Protein 5N9B (pdb70)

Sequence (244 aa):
LRLLDHRALVCSQPGLNCTVKNSTCLSPKDLQIQLHFAHTQQGDLFPVAHIEWTLQTDASILYLEGAELSVLQLNTNERLCVRFEFLRRWRFTFSHFVVDPDQEYEVTVHHLPHQSKNFLVPDCEHARMKVTTPCMSSGSLWDPNITVETLEAHQLRVSFTLWNESTHYQILLTSFPHMENHSCFEHMHHIPAPRPEEFHQRSNVTLTLRNLKGCCRHQVQIQPFFSSCLNDCLRHSATVSCPE

GO terms:
  GO:0038173 interleukin-17A-mediated signaling pathway (P, IDA)
  GO:0030368 interleukin-17 receptor activity (F, IDA)
  GO:0005886 plasma membrane (C, IC)
  GO:0009615 response to virus (P, IDA)
  GO:1900017 positive regulation of cytokine production involved in inflammatory response (P, IDA)
  GO:0050729 positive regulation of inflammatory response (P, IDA)
  GO:0097400 interleukin-17-mediated signaling pathway (P, IDA)
  GO:0005886 plasma membrane (C, EXP)
  GO:2000340 positive regulation of chemokine (C-X-C motif) ligand 1 production (P, IMP)
  GO:0032755 positive regulation of interleukin-6 production (P, IMP)
  GO:0097400 interleukin-17-mediated signaling pathway (P, IMP)
  GO:0005515 protein binding (F, IPI)
  GO:0005886 plasma membrane (C, TAS)
  GO:0032747 positive regulation of interleukin-23 production (P, IDA)
  GO:0072537 fibroblast activation (P, IDA)
  GO:0005576 extracellular region (C, EXP)

Structure (mmCIF, N/CA/C/O backbone):
data_5N9B
#
_entry.id   5N9B
#
_cell.length_a   40.593
_cell.length_b   71.685
_cell.length_c   105.385
_cell.angle_alpha   90.000
_cell.angle_beta   90.000
_cell.angle_gamma   90.000
#
_symmetry.space_group_name_H-M   'P 21 21 21'
#
loop_
_entity.id
_entity.type
_entity.pdbx_description
1 polymer 'Interleukin-17 receptor A'
2 non-polymer 2-acetamido-2-deoxy-beta-D-glucopyranose
3 water water
#
loop_
_atom_site.group_PDB
_atom_site.id
_atom_site.type_symbol
_atom_site.label_atom_id
_atom_site.label_alt_id
_atom_site.label_comp_id
_atom_site.label_asym_id
_atom_site.label_entity_id
_atom_site.label_seq_id
_atom_site.pdbx_PDB_ins_code
_atom_site.Cartn_x
_atom_site.Cartn_y
_atom_site.Cartn_z
_atom_site.occupancy
_atom_site.B_iso_or_equiv
_atom_site.auth_seq_id
_atom_site.auth_comp_id
_atom_site.auth_asym_id
_atom_site.auth_atom_id
_atom_site.pdbx_PDB_model_num
ATOM 1 N N . LEU A 1 1 ? -9.109 -10.752 12.800 1.00 34.67 33 LEU A N 1
ATOM 2 C CA . LEU A 1 1 ? -8.337 -9.973 11.835 1.00 31.98 33 LEU A CA 1
ATOM 3 C C . LEU A 1 1 ? -8.410 -8.492 12.158 1.00 31.78 33 LEU A C 1
ATOM 4 O O . LEU A 1 1 ? -9.490 -7.930 12.223 1.00 30.44 33 LEU A O 1
ATOM 9 N N . ARG A 1 2 ? -7.259 -7.855 12.372 1.00 28.81 34 ARG A N 1
ATOM 10 C CA . ARG A 1 2 ? -7.217 -6.423 12.656 1.00 27.84 34 ARG A CA 1
ATOM 11 C C . ARG A 1 2 ? -5.857 -5.859 12.287 1.00 28.32 34 ARG A C 1
ATOM 12 O O . ARG A 1 2 ? -4.907 -6.617 12.099 1.00 25.01 34 ARG A O 1
ATOM 20 N N . LEU A 1 3 ? -5.745 -4.534 12.240 1.00 25.57 35 LEU A N 1
ATOM 21 C CA . LEU A 1 3 ? -4.456 -3.887 12.014 1.00 25.46 35 LEU A CA 1
ATOM 22 C C . LEU A 1 3 ? -3.763 -3.620 13.339 1.00 29.17 35 LEU A C 1
ATOM 23 O O . LEU A 1 3 ? -4.398 -3.229 14.319 1.00 28.52 35 LEU A O 1
ATOM 28 N N . LEU A 1 4 ? -2.463 -3.849 13.370 1.00 26.45 36 LEU A N 1
ATOM 29 C CA . LEU A 1 4 ? -1.585 -3.621 14.509 1.00 26.43 36 LEU A CA 1
ATOM 30 C C . LEU A 1 4 ? -1.568 -2.108 14.894 1.00 31.88 36 LEU A C 1
ATOM 31 O O . LEU A 1 4 ? -1.619 -1.766 16.070 1.00 31.34 36 LEU A O 1
ATOM 36 N N . ASP A 1 5 ? -1.557 -1.213 13.887 1.00 28.74 37 ASP A N 1
ATOM 37 C CA . ASP A 1 5 ? -1.615 0.244 14.035 1.00 29.88 37 ASP A CA 1
ATOM 38 C C . ASP A 1 5 ? -2.314 0.760 12.796 1.00 34.07 37 ASP A C 1
ATOM 39 O O . ASP A 1 5 ? -2.086 0.206 11.732 1.00 33.47 37 ASP A O 1
ATOM 44 N N . HIS A 1 6 ? -3.169 1.783 12.916 1.00 34.04 38 HIS A N 1
ATOM 45 C CA . HIS A 1 6 ? -3.924 2.271 11.749 1.00 36.56 38 HIS A CA 1
ATOM 46 C C . HIS A 1 6 ? -3.347 3.538 11.087 1.00 37.59 38 HIS A C 1
ATOM 47 O O . HIS A 1 6 ? -3.891 3.991 10.065 1.00 37.82 38 HIS A O 1
ATOM 54 N N . ARG A 1 7 ? -2.240 4.095 11.605 1.00 31.31 39 ARG A N 1
ATOM 55 C CA . ARG A 1 7 ? -1.654 5.256 10.911 1.00 30.40 39 ARG A CA 1
ATOM 56 C C . ARG A 1 7 ? -0.999 4.764 9.614 1.00 32.37 39 ARG A C 1
ATOM 57 O O . ARG A 1 7 ? -0.566 3.606 9.549 1.00 30.80 39 ARG A O 1
ATOM 65 N N . ALA A 1 8 ? -0.953 5.637 8.591 1.00 28.60 40 ALA A N 1
ATOM 66 C CA . ALA A 1 8 ? -0.343 5.384 7.294 1.00 29.04 40 ALA A CA 1
ATOM 67 C C . ALA A 1 8 ? 1.135 4.996 7.500 1.00 35.29 40 ALA A C 1
ATOM 68 O O . ALA A 1 8 ? 1.820 5.606 8.334 1.00 34.30 40 ALA A O 1
ATOM 70 N N . LEU A 1 9 ? 1.587 3.927 6.822 1.00 30.57 41 LEU A N 1
ATOM 71 C CA . LEU A 1 9 ? 2.963 3.421 6.906 1.00 30.64 41 LEU A CA 1
ATOM 72 C C . LEU A 1 9 ? 3.761 3.956 5.714 1.00 31.46 41 LEU A C 1
ATOM 73 O O . LEU A 1 9 ? 3.207 4.021 4.614 1.00 29.90 41 LEU A O 1
ATOM 78 N N . VAL A 1 10 ? 5.058 4.281 5.921 1.00 27.35 42 VAL A N 1
ATOM 79 C CA . VAL A 1 10 ? 6.010 4.699 4.873 1.00 29.86 42 VAL A CA 1
ATOM 80 C C . VAL A 1 10 ? 6.491 3.395 4.198 1.00 34.66 42 V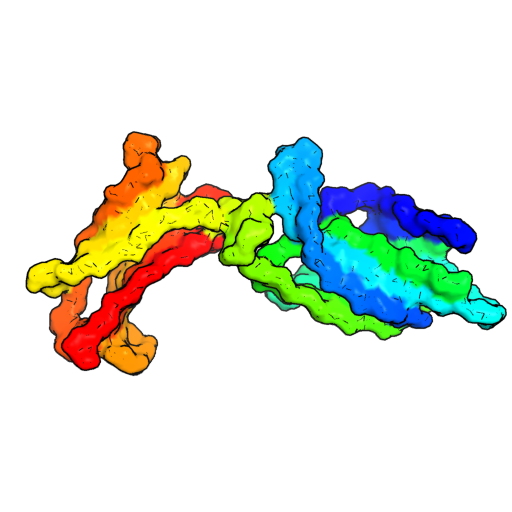AL A C 1
ATOM 81 O O . VAL A 1 10 ? 7.043 2.534 4.885 1.00 34.34 42 VAL A O 1
ATOM 85 N N . CYS A 1 11 ? 6.278 3.244 2.881 1.00 32.69 43 CYS A N 1
ATOM 86 C CA . CYS A 1 11 ? 6.733 2.041 2.152 1.00 34.32 43 CYS A CA 1
ATOM 87 C C . CYS A 1 11 ? 7.701 2.419 1.014 1.00 39.08 43 CYS A C 1
ATOM 88 O O . CYS A 1 11 ? 7.960 1.610 0.116 1.00 38.87 43 CYS A O 1
ATOM 91 N N . SER A 1 12 ? 8.228 3.650 1.066 1.00 36.21 44 SER A N 1
ATOM 92 C CA . SER A 1 12 ? 9.164 4.207 0.074 1.00 36.96 44 SER A CA 1
ATOM 93 C C . SER A 1 12 ? 10.414 3.339 -0.110 1.00 43.98 44 SER A C 1
ATOM 94 O O . SER A 1 12 ? 10.815 2.622 0.807 1.00 42.13 44 SER A O 1
ATOM 97 N N . GLN A 1 13 ? 10.941 3.310 -1.332 1.00 42.15 45 GLN A N 1
ATOM 98 C CA . GLN A 1 13 ? 12.126 2.535 -1.720 1.00 42.70 45 GLN A CA 1
ATOM 99 C C . GLN A 1 13 ? 12.874 3.363 -2.768 1.00 47.30 45 GLN A C 1
ATOM 100 O O . GLN A 1 13 ? 12.239 4.232 -3.362 1.00 46.11 45 GLN A O 1
ATOM 106 N N . PRO A 1 14 ? 14.181 3.123 -3.062 1.00 47.16 46 PRO A N 1
ATOM 107 C CA . PRO A 1 14 ? 14.846 3.925 -4.120 1.00 48.25 46 PRO A CA 1
ATOM 108 C C . PRO A 1 14 ? 14.096 3.896 -5.460 1.00 51.91 46 PRO A C 1
ATOM 109 O O . PRO A 1 14 ? 13.813 2.827 -6.018 1.00 51.13 46 PRO A O 1
ATOM 113 N N . GLY A 1 15 ? 13.710 5.080 -5.907 1.00 49.63 47 GLY A N 1
ATOM 114 C CA . GLY A 1 15 ? 12.981 5.273 -7.154 1.00 50.66 47 GLY A CA 1
ATOM 115 C C . GLY A 1 15 ? 11.487 5.056 -7.044 1.00 54.46 47 GLY A C 1
ATOM 116 O O . GLY A 1 15 ? 10.808 4.937 -8.069 1.00 54.13 47 GLY A O 1
ATOM 117 N N . LEU A 1 16 ? 10.962 4.988 -5.797 1.00 50.12 48 LEU A N 1
ATOM 118 C CA . LEU A 1 16 ? 9.535 4.780 -5.560 1.00 48.93 48 LEU A CA 1
ATOM 119 C C . LEU A 1 16 ? 9.085 5.279 -4.203 1.00 48.81 48 LEU A C 1
ATOM 120 O O . LEU A 1 16 ? 9.350 4.633 -3.195 1.00 48.72 48 LEU A O 1
ATOM 125 N N . ASN A 1 17 ? 8.392 6.421 -4.174 1.00 43.10 49 ASN A N 1
ATOM 126 C CA . ASN A 1 17 ? 7.848 6.967 -2.933 1.00 41.80 49 ASN A CA 1
ATOM 127 C C . ASN A 1 17 ? 6.518 6.277 -2.727 1.00 44.24 49 ASN A C 1
ATOM 128 O O . ASN A 1 17 ? 5.727 6.148 -3.671 1.00 44.63 49 ASN A O 1
ATOM 133 N N . CYS A 1 18 ? 6.303 5.758 -1.515 1.00 38.12 50 CYS A N 1
ATOM 134 C CA . CYS A 1 18 ? 5.144 4.936 -1.220 1.00 36.58 50 CYS A CA 1
ATOM 135 C C . CYS A 1 18 ? 4.551 5.186 0.175 1.00 36.01 50 CYS A C 1
ATOM 136 O O . CYS A 1 18 ? 5.297 5.324 1.142 1.00 34.20 50 CYS A O 1
ATOM 139 N N . THR A 1 19 ? 3.204 5.187 0.272 1.00 31.22 51 THR A N 1
ATOM 140 C CA . THR A 1 19 ? 2.440 5.251 1.530 1.00 30.99 51 THR A CA 1
ATOM 141 C C . THR A 1 19 ? 1.373 4.145 1.496 1.00 35.21 51 THR A C 1
ATOM 142 O O . THR A 1 19 ? 0.815 3.874 0.421 1.00 37.15 51 THR A O 1
ATOM 146 N N . VAL A 1 20 ? 1.095 3.493 2.639 1.00 27.37 52 VAL A N 1
ATOM 147 C CA . VAL A 1 20 ? 0.083 2.432 2.684 1.00 25.97 52 VAL A CA 1
ATOM 148 C C . VAL A 1 20 ? -0.801 2.656 3.904 1.00 30.48 52 VAL A C 1
ATOM 149 O O . VAL A 1 20 ? -0.292 2.952 4.989 1.00 29.80 52 VAL A O 1
ATOM 153 N N . LYS A 1 21 ? -2.128 2.565 3.721 1.00 28.49 53 LYS A N 1
ATOM 154 C CA . LYS A 1 21 ? -3.094 2.770 4.801 1.00 28.24 53 LYS A CA 1
ATOM 155 C C . LYS A 1 21 ? -4.345 1.950 4.542 1.00 30.89 53 LYS A C 1
ATOM 156 O O . LYS A 1 21 ? -4.655 1.676 3.376 1.00 28.59 53 LYS A O 1
ATOM 162 N N . ASN A 1 22 ? -5.104 1.609 5.628 1.00 27.74 54 ASN A N 1
ATOM 163 C CA . ASN A 1 22 ? -6.379 0.900 5.526 1.00 28.75 54 ASN A CA 1
ATOM 164 C C . ASN A 1 22 ? -7.315 1.656 4.605 1.00 32.71 54 ASN A C 1
ATOM 165 O O . ASN A 1 22 ? -7.295 2.889 4.558 1.00 31.86 54 ASN A O 1
ATOM 170 N N . SER A 1 23 ? -8.078 0.914 3.816 1.00 30.19 55 SER A N 1
ATOM 171 C CA . SER A 1 23 ? -8.951 1.518 2.825 1.00 31.56 55 SER A CA 1
ATOM 172 C C . SER A 1 23 ? -10.244 0.759 2.717 1.00 35.65 55 SER A C 1
ATOM 173 O O . SER A 1 23 ? -10.350 -0.356 3.225 1.00 35.43 55 SER A O 1
ATOM 176 N N . THR A 1 24 ? -11.231 1.364 2.057 1.00 35.26 56 THR A N 1
ATOM 177 C CA . THR A 1 24 ? -12.489 0.688 1.769 1.00 36.86 56 THR A CA 1
ATOM 178 C C . THR A 1 24 ? -12.154 -0.312 0.656 1.00 42.20 56 THR A C 1
ATOM 179 O O . THR A 1 24 ? -11.503 0.061 -0.324 1.00 42.13 56 THR A O 1
ATOM 183 N N . CYS A 1 25 ? -12.520 -1.586 0.848 1.00 40.32 57 CYS A N 1
ATOM 184 C CA . CYS A 1 25 ? -12.291 -2.633 -0.152 1.00 41.13 57 CYS A CA 1
ATOM 185 C C . CYS A 1 25 ? -13.085 -2.314 -1.420 1.00 47.65 57 CYS A C 1
ATOM 186 O O . CYS A 1 25 ? -14.300 -2.101 -1.355 1.00 47.80 57 CYS A O 1
ATOM 189 N N . LEU A 1 26 ? -12.375 -2.233 -2.559 1.00 45.41 58 LEU A N 1
ATOM 190 C CA . LEU A 1 26 ? -12.933 -1.946 -3.885 1.00 71.76 58 LEU A CA 1
ATOM 191 C C . LEU A 1 26 ? -13.802 -3.091 -4.405 1.00 96.79 58 LEU A C 1
ATOM 192 O O . LEU A 1 26 ? -13.488 -4.256 -4.179 1.00 65.59 58 LEU A O 1
ATOM 197 N N . SER A 1 40 ? 1.309 -6.951 -13.299 1.00 56.38 72 SER A N 1
ATOM 198 C CA . SER A 1 40 ? 0.515 -7.675 -12.301 1.00 54.71 72 SER A CA 1
ATOM 199 C C . SER A 1 40 ? 1.388 -8.260 -11.152 1.00 53.84 72 SER A C 1
ATOM 200 O O . SER A 1 40 ? 2.558 -8.573 -11.398 1.00 53.36 72 SER A O 1
ATOM 203 N N . PRO A 1 41 ? 0.865 -8.363 -9.894 1.00 46.73 73 PRO A N 1
ATOM 204 C CA . PRO A 1 41 ? 1.696 -8.866 -8.778 1.00 44.58 73 PRO A CA 1
ATOM 205 C C . PRO A 1 41 ? 2.309 -10.235 -9.026 1.00 45.94 73 PRO A C 1
ATOM 206 O O . PRO A 1 41 ? 1.689 -11.089 -9.679 1.00 46.46 73 PRO A O 1
ATOM 210 N N . LYS A 1 42 ? 3.513 -10.447 -8.468 1.00 38.68 74 LYS A N 1
ATOM 211 C CA . LYS A 1 42 ? 4.252 -11.694 -8.618 1.00 37.23 74 LYS A CA 1
ATOM 212 C C . LYS A 1 42 ? 4.853 -12.163 -7.282 1.00 37.72 74 LYS A C 1
ATOM 213 O O . LYS A 1 42 ? 5.115 -11.352 -6.401 1.00 37.16 74 LYS A O 1
ATOM 219 N N . ASP A 1 43 ? 5.074 -13.486 -7.150 1.00 35.14 75 ASP A N 1
ATOM 220 C CA . ASP A 1 43 ? 5.762 -14.106 -6.018 1.00 34.42 75 ASP A CA 1
ATOM 221 C C . ASP A 1 43 ? 5.124 -13.775 -4.641 1.00 37.73 75 ASP A C 1
ATOM 222 O O . ASP A 1 43 ? 5.848 -13.495 -3.689 1.00 37.90 75 ASP A O 1
ATOM 227 N N . LEU A 1 44 ? 3.781 -13.799 -4.551 1.00 33.16 76 LEU A N 1
ATOM 228 C CA . LEU A 1 44 ? 3.064 -13.539 -3.306 1.00 31.90 76 LEU A CA 1
ATOM 229 C C . LEU A 1 44 ? 3.433 -14.651 -2.313 1.00 35.55 76 LEU A C 1
ATOM 230 O O . LEU A 1 44 ? 3.284 -15.824 -2.637 1.00 36.38 76 LEU A O 1
ATOM 235 N N . GLN A 1 45 ? 4.009 -14.274 -1.162 1.00 30.20 77 GLN A N 1
ATOM 236 C CA . GLN A 1 45 ? 4.457 -15.190 -0.110 1.00 31.47 77 GLN A CA 1
ATOM 237 C C . GLN A 1 45 ? 3.958 -14.685 1.254 1.00 34.53 77 GLN A C 1
ATOM 238 O O . GLN A 1 45 ? 4.074 -13.491 1.532 1.00 31.41 77 GLN A O 1
ATOM 244 N N . ILE A 1 46 ? 3.397 -15.582 2.095 1.00 32.02 78 ILE A N 1
ATOM 245 C CA . ILE A 1 46 ? 2.950 -15.200 3.439 1.00 31.13 78 ILE A CA 1
ATOM 246 C C . ILE A 1 46 ? 3.679 -16.070 4.488 1.00 35.86 78 ILE A C 1
ATOM 247 O O . ILE A 1 46 ? 3.602 -17.290 4.410 1.00 36.12 78 ILE A O 1
ATOM 252 N N . GLN A 1 47 ? 4.396 -15.428 5.453 1.00 30.54 79 GLN A N 1
ATOM 253 C CA . GLN A 1 47 ? 5.071 -16.088 6.565 1.00 29.49 79 GLN A CA 1
ATOM 254 C C . GLN A 1 47 ? 4.335 -15.699 7.846 1.00 32.45 79 GLN A C 1
ATOM 255 O O . GLN A 1 47 ? 3.671 -14.654 7.902 1.00 31.00 79 GLN A O 1
ATOM 261 N N . LEU A 1 48 ? 4.444 -16.547 8.869 1.00 27.77 80 LEU A N 1
ATOM 262 C CA . LEU A 1 48 ? 3.889 -16.264 10.186 1.00 26.53 80 LEU A CA 1
ATOM 263 C C . LEU A 1 48 ? 5.000 -15.630 11.043 1.00 28.90 80 LEU A C 1
ATOM 264 O O . LEU A 1 48 ? 6.047 -16.236 11.245 1.00 28.68 80 LEU A O 1
ATOM 269 N N . HIS A 1 49 ? 4.763 -14.409 11.531 1.00 24.24 81 HIS A N 1
ATOM 270 C CA . HIS A 1 49 ? 5.698 -13.677 12.397 1.00 22.42 81 HIS A CA 1
ATOM 271 C C . HIS A 1 49 ? 4.961 -13.277 13.676 1.00 23.99 81 HIS A C 1
ATOM 272 O O . HIS A 1 49 ? 3.744 -13.512 13.803 1.00 22.11 81 HIS A O 1
ATOM 279 N N . PHE A 1 50 ? 5.691 -12.691 14.632 1.00 21.14 82 PHE A N 1
ATOM 280 C CA . PHE A 1 50 ? 5.113 -12.325 15.919 1.00 21.22 82 PHE A CA 1
ATOM 281 C C . PHE A 1 50 ? 5.539 -10.919 16.280 1.00 27.40 82 PHE A C 1
ATOM 282 O O . PHE A 1 50 ? 6.705 -10.579 16.120 1.00 29.04 82 PHE A O 1
ATOM 290 N N . ALA A 1 51 ? 4.578 -10.105 16.734 1.00 21.27 83 ALA A N 1
ATOM 291 C CA . ALA A 1 51 ? 4.836 -8.721 17.042 1.00 20.24 83 ALA A CA 1
ATOM 292 C C . ALA A 1 51 ? 4.605 -8.484 18.508 1.00 21.43 83 ALA A C 1
ATOM 293 O O . ALA A 1 51 ? 3.511 -8.782 19.024 1.00 20.53 83 ALA A O 1
ATOM 295 N N . HIS A 1 52 ? 5.599 -7.833 19.139 1.00 19.31 84 HIS A N 1
ATOM 296 C CA . HIS A 1 52 ? 5.536 -7.383 20.549 1.00 22.24 84 HIS A CA 1
ATOM 297 C C . HIS A 1 52 ? 5.130 -5.922 20.548 1.00 26.21 84 HIS A C 1
ATOM 298 O O . HIS A 1 52 ? 5.663 -5.105 19.751 1.00 24.64 84 HIS A O 1
ATOM 305 N N . THR A 1 53 ? 4.165 -5.580 21.418 1.00 21.12 85 THR A N 1
ATOM 306 C CA . THR A 1 53 ? 3.624 -4.231 21.422 1.00 21.35 85 THR A CA 1
ATOM 307 C C . THR A 1 53 ? 4.126 -3.417 22.614 1.00 24.15 85 THR A C 1
ATOM 308 O O . THR A 1 53 ? 4.552 -3.966 23.638 1.00 22.45 85 THR A O 1
ATOM 312 N N . GLN A 1 54 ? 3.940 -2.122 22.505 1.00 21.48 86 GLN A N 1
ATOM 313 C CA . GLN A 1 54 ? 4.265 -1.113 23.520 1.00 23.90 86 GLN A CA 1
ATOM 314 C C . GLN A 1 54 ? 3.485 -1.363 24.801 1.00 31.91 86 GLN A C 1
ATOM 315 O O . GLN A 1 54 ? 4.013 -1.128 25.885 1.00 33.83 86 GLN A O 1
ATOM 321 N N . GLN A 1 55 ? 2.275 -1.932 24.673 1.00 29.56 87 GLN A N 1
ATOM 322 C CA . GLN A 1 55 ? 1.375 -2.298 25.780 1.00 30.02 87 GLN A CA 1
ATOM 323 C C . GLN A 1 55 ? 1.771 -3.618 26.450 1.00 32.21 87 GLN A C 1
ATOM 324 O O . GLN A 1 55 ? 1.181 -3.980 27.464 1.00 34.18 87 GLN A O 1
ATOM 330 N N . GLY A 1 56 ? 2.761 -4.334 25.897 1.00 25.96 88 GLY A N 1
ATOM 331 C CA . GLY A 1 56 ? 3.272 -5.578 26.482 1.00 25.58 88 GLY A CA 1
ATOM 332 C C . GLY A 1 56 ? 2.617 -6.864 25.998 1.00 27.51 88 GLY A C 1
ATOM 333 O O . GLY A 1 56 ? 2.804 -7.932 26.590 1.00 27.29 88 GLY A O 1
ATOM 334 N N . ASP A 1 57 ? 1.870 -6.781 24.904 1.00 20.50 89 ASP A N 1
ATOM 335 C CA . ASP A 1 57 ? 1.193 -7.932 24.322 1.00 20.27 89 ASP A CA 1
ATOM 336 C C . ASP A 1 57 ? 2.004 -8.558 23.200 1.00 22.50 89 ASP A C 1
ATOM 337 O O . ASP A 1 57 ? 3.042 -8.003 22.783 1.00 21.10 89 ASP A O 1
ATOM 342 N N . LEU A 1 58 ? 1.577 -9.735 22.771 1.00 18.49 90 LEU A N 1
ATOM 343 C CA . LEU A 1 58 ? 2.276 -10.490 21.737 1.00 19.12 90 LEU A CA 1
ATOM 344 C C . LEU A 1 58 ? 1.261 -11.080 20.760 1.00 22.87 90 LEU A C 1
ATOM 345 O O . LEU A 1 58 ? 0.424 -11.898 21.149 1.00 19.47 90 LEU A O 1
ATOM 350 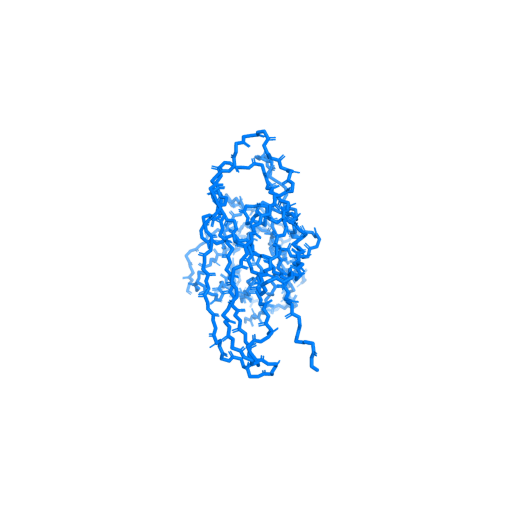N N . PHE A 1 59 ? 1.306 -10.603 19.510 1.00 18.97 91 PHE A N 1
ATOM 351 C CA . PHE A 1 59 ? 0.346 -11.041 18.508 1.00 19.76 91 PHE A CA 1
ATOM 352 C C . PHE A 1 59 ? 0.961 -11.778 17.346 1.00 22.19 91 PHE A C 1
ATOM 353 O O . PHE A 1 59 ? 2.028 -11.368 16.862 1.00 21.55 91 PHE A O 1
ATOM 361 N N . PRO A 1 60 ? 0.278 -12.836 16.849 1.00 20.02 92 PRO A N 1
ATOM 362 C CA . PRO A 1 60 ? 0.727 -13.434 15.584 1.00 19.69 92 PRO A CA 1
ATOM 363 C C . PRO A 1 60 ? 0.329 -12.457 14.455 1.00 22.48 92 PRO A C 1
ATOM 364 O O . PRO A 1 60 ? -0.756 -11.863 14.487 1.00 19.01 92 PRO A O 1
ATOM 368 N N . VAL A 1 61 ? 1.227 -12.242 13.507 1.00 20.84 93 VAL A N 1
ATOM 369 C CA . VAL A 1 61 ? 0.952 -11.375 12.354 1.00 21.20 93 VAL A CA 1
ATOM 370 C C . VAL A 1 61 ? 1.268 -12.108 11.031 1.00 25.91 93 VAL A C 1
ATOM 371 O O . VAL A 1 61 ? 2.173 -12.951 10.972 1.00 25.40 93 VAL A O 1
ATOM 375 N N . ALA A 1 62 ? 0.542 -11.747 9.974 1.00 22.97 94 ALA A N 1
ATOM 376 C CA . ALA A 1 62 ? 0.810 -12.259 8.631 1.00 23.26 94 ALA A CA 1
ATOM 377 C C . ALA A 1 62 ? 1.939 -11.379 8.067 1.00 26.47 94 ALA A C 1
ATOM 378 O O . ALA A 1 62 ? 1.797 -10.161 8.039 1.00 26.01 94 ALA A O 1
ATOM 380 N N . HIS A 1 63 ? 3.052 -11.974 7.669 1.00 23.82 95 HIS A N 1
ATOM 381 C CA . HIS A 1 63 ? 4.147 -11.250 7.033 1.00 23.97 95 HIS A CA 1
ATOM 382 C C . HIS A 1 63 ? 3.951 -11.514 5.542 1.00 28.83 95 HIS A C 1
ATOM 383 O O . HIS A 1 63 ? 4.199 -12.621 5.062 1.00 27.58 95 HIS A O 1
ATOM 390 N N . ILE A 1 64 ? 3.389 -10.517 4.830 1.00 25.90 96 ILE A N 1
ATOM 391 C CA . ILE A 1 64 ? 3.002 -10.646 3.430 1.00 25.71 96 ILE A CA 1
ATOM 392 C C . ILE A 1 64 ? 4.004 -9.905 2.540 1.00 30.95 96 ILE A C 1
ATOM 393 O O . ILE A 1 64 ? 4.312 -8.755 2.791 1.00 28.64 96 ILE A O 1
ATOM 398 N N . GLU A 1 65 ? 4.505 -10.578 1.493 1.00 28.19 97 GLU A N 1
ATOM 399 C CA . GLU A 1 65 ? 5.450 -9.972 0.550 1.00 28.78 97 GLU A CA 1
ATOM 400 C C . GLU A 1 65 ? 5.070 -10.312 -0.875 1.00 30.88 97 GLU A C 1
ATOM 401 O O . GLU A 1 65 ? 4.556 -11.399 -1.116 1.00 28.20 97 GLU A O 1
ATOM 407 N N . TRP A 1 66 ? 5.402 -9.426 -1.834 1.00 30.69 98 TRP A N 1
ATOM 408 C CA . TRP A 1 66 ? 5.213 -9.722 -3.248 1.00 33.29 98 TRP A CA 1
ATOM 409 C C . TRP A 1 66 ? 6.077 -8.779 -4.048 1.00 34.29 98 TRP A C 1
ATOM 410 O O . TRP A 1 66 ? 6.595 -7.800 -3.514 1.00 31.66 98 TRP A O 1
ATOM 421 N N . THR A 1 67 ? 6.215 -9.066 -5.333 1.00 32.33 99 THR A N 1
ATOM 422 C CA . THR A 1 67 ? 7.067 -8.311 -6.238 1.00 32.86 99 THR A CA 1
ATOM 423 C C . THR A 1 67 ? 6.262 -7.578 -7.308 1.00 37.35 99 THR A C 1
ATOM 424 O O . THR A 1 67 ? 5.309 -8.122 -7.872 1.00 36.60 99 THR A O 1
ATOM 428 N N . LEU A 1 68 ? 6.715 -6.371 -7.601 1.00 37.03 100 LEU A N 1
ATOM 429 C CA . LEU A 1 68 ? 6.246 -5.505 -8.677 1.00 40.30 100 LEU A CA 1
ATOM 430 C C . LEU A 1 68 ? 7.388 -5.470 -9.673 1.00 46.66 100 LEU A C 1
ATOM 431 O O . LEU A 1 68 ? 8.475 -4.974 -9.368 1.00 46.10 100 LEU A O 1
ATOM 436 N N . GLN A 1 69 ? 7.144 -6.038 -10.840 1.00 47.37 101 GLN A N 1
ATOM 437 C CA . GLN A 1 69 ? 8.113 -6.092 -11.918 1.00 50.22 101 GLN A CA 1
ATOM 438 C C . GLN A 1 69 ? 7.663 -5.133 -13.011 1.00 57.55 101 GLN A C 1
ATOM 439 O O . GLN A 1 69 ? 6.546 -5.257 -13.522 1.00 56.95 101 GLN A O 1
ATOM 445 N N . THR A 1 70 ? 8.511 -4.141 -13.311 1.00 57.31 102 THR A N 1
ATOM 446 C CA . THR A 1 70 ? 8.279 -3.154 -14.368 1.00 58.95 102 THR A CA 1
ATOM 447 C C . THR A 1 70 ? 9.260 -3.403 -15.506 1.00 64.54 102 THR A C 1
ATOM 448 O O . THR A 1 70 ? 10.366 -3.905 -15.287 1.00 64.04 102 THR A O 1
ATOM 452 N N . ASP A 1 71 ? 8.854 -3.011 -16.712 1.00 61.86 103 ASP A N 1
ATOM 453 C CA . ASP A 1 71 ? 9.637 -3.131 -17.933 1.00 63.19 103 ASP A CA 1
ATOM 454 C C . ASP A 1 71 ? 9.661 -1.776 -18.647 1.00 65.79 103 ASP A C 1
ATOM 455 O O . ASP A 1 71 ? 9.234 -0.767 -18.073 1.00 64.13 103 ASP A O 1
ATOM 460 N N . ALA A 1 72 ? 10.170 -1.752 -19.885 1.00 63.11 104 ALA A N 1
ATOM 461 C CA . ALA A 1 72 ? 10.273 -0.554 -20.719 1.00 62.91 104 ALA A CA 1
ATOM 462 C C . ALA A 1 72 ? 8.902 0.096 -21.021 1.00 63.87 104 ALA A C 1
ATOM 463 O O . ALA A 1 72 ? 8.842 1.279 -21.373 1.00 63.74 104 ALA A O 1
ATOM 465 N N . SER A 1 73 ? 7.818 -0.688 -20.887 1.00 57.59 105 SER A N 1
ATOM 466 C CA . SER A 1 73 ? 6.442 -0.302 -21.186 1.00 56.37 105 SER A CA 1
ATOM 467 C C . SER A 1 73 ? 5.945 0.923 -20.403 1.00 53.88 105 SER A C 1
ATOM 468 O O . SER A 1 73 ? 5.993 0.912 -19.173 1.00 51.00 105 SER A O 1
ATOM 471 N N . ILE A 1 74 ? 5.466 1.982 -21.115 1.00 47.55 106 ILE A N 1
ATOM 472 C CA . ILE A 1 74 ? 4.891 3.161 -20.439 1.00 45.18 106 ILE A CA 1
ATOM 473 C C . ILE A 1 74 ? 3.533 2.687 -19.916 1.00 51.30 106 ILE A C 1
ATOM 474 O O . ILE A 1 74 ? 2.720 2.159 -20.680 1.00 52.89 106 ILE A O 1
ATOM 479 N N . LEU A 1 75 ? 3.319 2.821 -18.623 1.00 48.18 107 LEU A N 1
ATOM 480 C CA . LEU A 1 75 ? 2.119 2.292 -17.985 1.00 48.92 107 LEU A CA 1
ATOM 481 C C . LEU A 1 75 ? 1.615 3.224 -16.888 1.00 49.43 107 LEU A C 1
ATOM 482 O O . LEU A 1 75 ? 2.430 3.830 -16.198 1.00 46.65 107 LEU A O 1
ATOM 487 N N . TYR A 1 76 ? 0.279 3.271 -16.673 1.00 45.08 108 TYR A N 1
ATOM 488 C CA . TYR A 1 76 ? -0.282 4.051 -15.565 1.00 42.37 108 TYR A CA 1
ATOM 489 C C . TYR A 1 76 ? -0.406 3.145 -14.346 1.00 43.99 108 TYR A C 1
ATOM 490 O O . TYR A 1 76 ? -1.169 2.179 -14.363 1.00 41.22 108 TYR A O 1
ATOM 499 N N . LEU A 1 77 ? 0.388 3.423 -13.306 1.00 42.10 109 LEU A N 1
ATOM 500 C CA . LEU A 1 77 ? 0.384 2.630 -12.090 1.00 42.06 109 LEU A CA 1
ATOM 501 C C . LEU A 1 77 ? 0.308 3.565 -10.878 1.00 43.98 109 LEU A C 1
ATOM 502 O O . LEU A 1 77 ? 1.252 4.290 -10.578 1.00 43.94 109 LEU A O 1
ATOM 507 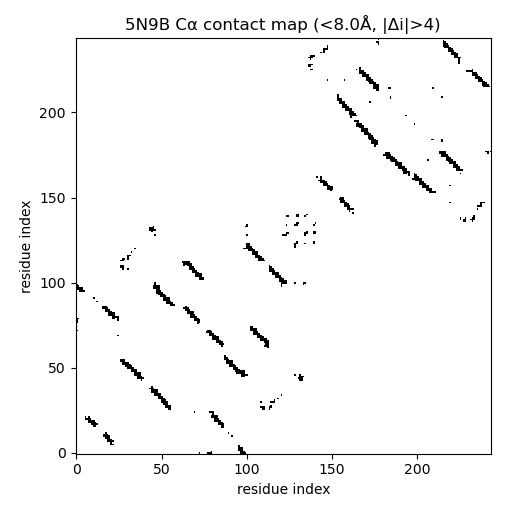N N . GLU A 1 78 ? -0.846 3.584 -10.230 1.00 39.31 110 GLU A N 1
ATOM 508 C CA . GLU A 1 78 ? -1.089 4.447 -9.076 1.00 38.81 110 GLU A CA 1
ATOM 509 C C . GLU A 1 78 ? -0.756 3.769 -7.739 1.00 38.80 110 GLU A C 1
ATOM 510 O O . GLU A 1 78 ? -0.437 4.453 -6.762 1.00 37.07 110 GLU A O 1
ATOM 516 N N . GLY A 1 79 ? -0.815 2.444 -7.709 1.00 34.73 111 GLY A N 1
ATOM 517 C CA . GLY A 1 79 ? -0.539 1.696 -6.486 1.00 32.65 111 GLY A CA 1
ATOM 518 C C . GLY A 1 79 ? -0.972 0.256 -6.478 1.00 33.47 111 GLY A C 1
ATOM 519 O O . GLY A 1 79 ? -0.960 -0.411 -7.514 1.00 31.93 111 GLY A O 1
ATOM 520 N N . ALA A 1 80 ? -1.342 -0.232 -5.283 1.00 31.09 112 ALA A N 1
ATOM 521 C CA . ALA A 1 80 ? -1.784 -1.607 -5.077 1.00 31.03 112 ALA A CA 1
ATOM 522 C C . ALA A 1 80 ? -2.795 -1.736 -3.958 1.00 33.64 112 ALA A C 1
ATOM 523 O O . ALA A 1 80 ? -2.836 -0.916 -3.040 1.00 32.38 112 ALA A O 1
ATOM 525 N N . GLU A 1 81 ? -3.617 -2.773 -4.038 1.00 28.87 113 GLU A N 1
ATOM 526 C CA . GLU A 1 81 ? -4.556 -3.084 -2.987 1.00 27.89 113 GLU A CA 1
ATOM 527 C C . GLU A 1 81 ? -4.183 -4.444 -2.431 1.00 31.34 113 GLU A C 1
ATOM 528 O O . GLU A 1 81 ? -4.144 -5.431 -3.177 1.00 31.84 113 GLU A O 1
ATOM 534 N N . LEU A 1 82 ? -3.976 -4.493 -1.126 1.00 25.85 114 LEU A N 1
ATOM 535 C CA . LEU A 1 82 ? -3.716 -5.735 -0.399 1.00 26.09 114 LEU A CA 1
ATOM 536 C C . LEU A 1 82 ? -4.975 -6.050 0.423 1.00 31.22 114 LEU A C 1
ATOM 537 O O . LEU A 1 82 ? -5.396 -5.243 1.241 1.00 29.00 114 LEU A O 1
ATOM 542 N N . SER A 1 83 ? -5.575 -7.216 0.182 1.00 30.87 115 SER A N 1
ATOM 543 C CA . SER A 1 83 ? -6.817 -7.663 0.810 1.00 30.61 115 SER A CA 1
ATOM 544 C C . SER A 1 83 ? -6.578 -8.945 1.582 1.00 31.94 115 SER A C 1
ATOM 545 O O . SER A 1 83 ? -5.977 -9.869 1.038 1.00 30.63 115 SER A O 1
ATOM 548 N N . VAL A 1 84 ? -7.069 -9.024 2.837 1.00 28.94 116 VAL A N 1
ATOM 549 C CA . VAL A 1 84 ? -6.987 -10.240 3.640 1.00 27.00 116 VAL A CA 1
ATOM 550 C C . VAL A 1 84 ? -8.413 -10.617 4.071 1.00 31.85 116 VAL A C 1
ATOM 551 O O . VAL A 1 84 ? -9.147 -9.789 4.619 1.00 29.59 116 VAL A O 1
ATOM 555 N N . LEU A 1 85 ? -8.821 -11.859 3.757 1.00 30.49 117 LEU A N 1
ATOM 556 C CA . LEU A 1 85 ? -10.149 -12.360 4.083 1.00 29.27 117 LEU A CA 1
ATOM 557 C C . LEU A 1 85 ? -10.023 -13.479 5.100 1.00 30.90 117 LEU A C 1
ATOM 558 O O . LEU A 1 85 ? -9.328 -14.449 4.833 1.00 31.10 117 LEU A O 1
ATOM 563 N N . GLN A 1 86 ? -10.680 -13.337 6.261 1.00 27.00 118 GLN A N 1
ATOM 564 C CA . GLN A 1 86 ? -10.735 -14.392 7.289 1.00 26.63 118 GLN A CA 1
ATOM 565 C C . GLN A 1 86 ? -11.869 -15.317 6.839 1.00 33.22 118 GLN A C 1
ATOM 566 O O . GLN A 1 86 ? -13.011 -14.870 6.710 1.00 34.62 118 GLN A O 1
ATOM 572 N N . LEU A 1 87 ? -11.550 -16.569 6.511 1.00 30.01 119 LEU A N 1
ATOM 573 C CA . LEU A 1 87 ? -12.562 -17.471 5.955 1.00 33.45 119 LEU A CA 1
ATOM 574 C C . LEU A 1 87 ? -13.688 -17.901 6.945 1.00 41.88 119 LEU A C 1
ATOM 575 O O . LEU A 1 87 ? -14.794 -18.118 6.479 1.00 43.92 119 LEU A O 1
ATOM 580 N N . ASN A 1 88 ? -13.450 -17.993 8.261 1.00 41.30 120 ASN A N 1
ATOM 581 C CA . ASN A 1 88 ? -14.527 -18.429 9.171 1.00 42.46 120 ASN A CA 1
ATOM 582 C C . ASN A 1 88 ? -15.587 -17.358 9.449 1.00 49.59 120 ASN A C 1
ATOM 583 O O . ASN A 1 88 ? -16.749 -17.698 9.634 1.00 50.84 120 ASN A O 1
ATOM 588 N N . THR A 1 89 ? -15.191 -16.078 9.482 1.00 46.38 121 THR A N 1
ATOM 589 C CA . THR A 1 89 ? -16.084 -14.953 9.804 1.00 45.34 121 THR A CA 1
ATOM 590 C C . THR A 1 89 ? -16.467 -14.128 8.569 1.00 48.89 121 THR A C 1
ATOM 591 O O . THR A 1 89 ? -17.425 -13.351 8.624 1.00 49.50 121 THR A O 1
ATOM 595 N N . ASN A 1 90 ? -15.711 -14.289 7.461 1.00 44.36 122 ASN A N 1
ATOM 596 C CA . ASN A 1 90 ? -15.810 -13.515 6.218 1.00 44.62 122 ASN A CA 1
ATOM 597 C C . ASN A 1 90 ? -15.387 -12.032 6.446 1.00 44.47 122 ASN A C 1
ATOM 598 O O . ASN A 1 90 ? -15.722 -11.159 5.645 1.00 43.83 122 ASN A O 1
ATOM 603 N N . GLU A 1 91 ? -14.616 -11.770 7.522 1.00 39.75 123 GLU A N 1
ATOM 604 C CA . GLU A 1 91 ? -14.086 -10.434 7.819 1.00 39.11 123 GLU A CA 1
ATOM 605 C C . GLU A 1 91 ? -13.056 -10.141 6.727 1.00 39.22 123 GLU A C 1
ATOM 606 O O . GLU A 1 91 ? -12.171 -10.976 6.494 1.00 36.57 123 GLU A O 1
ATOM 612 N N . ARG A 1 92 ? -13.173 -8.979 6.067 1.00 35.63 124 ARG A N 1
ATOM 613 C CA . ARG A 1 92 ? -12.237 -8.569 5.031 1.00 35.30 124 ARG A CA 1
ATOM 614 C C . ARG A 1 92 ? -11.643 -7.203 5.350 1.00 38.83 124 ARG A C 1
ATOM 615 O O . ARG A 1 92 ? -12.377 -6.249 5.639 1.00 40.99 124 ARG A O 1
ATOM 623 N N . LEU A 1 93 ? -10.313 -7.114 5.331 1.00 30.62 125 LEU A N 1
ATOM 624 C CA . LEU A 1 93 ? -9.637 -5.843 5.506 1.00 29.84 125 LEU A CA 1
ATOM 625 C C . LEU A 1 93 ? -8.734 -5.606 4.307 1.00 32.96 125 LEU A C 1
ATOM 626 O O . LEU A 1 93 ? -8.074 -6.531 3.825 1.00 32.38 125 LEU A O 1
ATOM 631 N N . CYS A 1 94 ? -8.660 -4.353 3.879 1.00 30.90 126 CYS A N 1
ATOM 632 C CA . CYS A 1 94 ? -7.857 -3.915 2.755 1.00 31.92 126 CYS A CA 1
ATOM 633 C C . CYS A 1 94 ? -6.969 -2.777 3.154 1.00 31.54 126 CYS A C 1
ATOM 634 O O . CYS A 1 94 ? -7.357 -1.913 3.946 1.00 31.17 126 CYS A O 1
ATOM 637 N N . VAL A 1 95 ? -5.789 -2.743 2.569 1.00 25.89 127 VAL A N 1
ATOM 638 C CA . VAL A 1 95 ? -4.873 -1.619 2.718 1.00 25.95 127 VAL A CA 1
ATOM 639 C C . VAL A 1 95 ? -4.550 -1.191 1.285 1.00 29.43 127 VAL A C 1
ATOM 640 O O . VAL A 1 95 ? -4.501 -2.027 0.357 1.00 29.03 127 VAL A O 1
ATOM 644 N N . ARG A 1 96 ? -4.341 0.091 1.104 1.00 25.33 128 ARG A N 1
ATOM 645 C CA . ARG A 1 96 ? -4.036 0.630 -0.217 1.00 25.00 128 ARG A CA 1
ATOM 646 C C . ARG A 1 96 ? -2.671 1.263 -0.243 1.00 26.84 128 ARG A C 1
ATOM 647 O O . ARG A 1 96 ? -2.403 2.189 0.525 1.00 25.88 128 ARG A O 1
ATOM 655 N N . PHE A 1 97 ? -1.814 0.775 -1.141 1.00 25.07 129 PHE A N 1
ATOM 656 C CA . PHE A 1 97 ? -0.467 1.293 -1.371 1.00 25.32 129 PHE A CA 1
ATOM 657 C C . PHE A 1 97 ? -0.644 2.414 -2.396 1.00 30.99 129 PHE A C 1
ATOM 658 O O . PHE A 1 97 ? -1.348 2.226 -3.391 1.00 30.82 129 PHE A O 1
ATOM 666 N N . GLU A 1 98 ? -0.055 3.576 -2.131 1.00 30.90 130 GLU A N 1
ATOM 667 C CA . GLU A 1 98 ? -0.155 4.752 -3.005 1.00 33.31 130 GLU A CA 1
ATOM 668 C C . GLU A 1 98 ? 1.229 5.164 -3.441 1.00 40.05 130 GLU A C 1
ATOM 669 O O . GLU A 1 98 ? 2.091 5.476 -2.601 1.00 37.16 130 GLU A O 1
ATOM 675 N N . PHE A 1 99 ? 1.449 5.120 -4.771 1.00 40.34 131 PHE A N 1
ATOM 676 C CA . PHE A 1 99 ? 2.706 5.486 -5.407 1.00 42.30 131 PHE A CA 1
ATOM 677 C C . PHE A 1 99 ? 2.703 6.960 -5.838 1.00 52.97 131 PHE A C 1
ATOM 678 O O . PHE A 1 99 ? 1.663 7.502 -6.226 1.00 54.47 131 PHE A O 1
ATOM 686 N N . LEU A 1 100 ? 3.883 7.592 -5.724 1.00 51.61 132 LEU A N 1
ATOM 687 C CA . LEU A 1 100 ? 4.279 8.972 -6.054 1.00 83.83 132 LEU A CA 1
ATOM 688 C C . LEU A 1 100 ? 3.120 9.939 -6.317 1.00 125.52 132 LEU A C 1
ATOM 689 O O . LEU A 1 100 ? 3.291 11.151 -6.214 1.00 93.41 132 LEU A O 1
ATOM 694 N N . ARG A 1 108 ? 13.282 -1.424 -11.827 1.00 61.07 140 ARG A N 1
ATOM 695 C CA . ARG A 1 108 ? 12.909 -2.660 -12.520 1.00 61.47 140 ARG A CA 1
ATOM 696 C C . ARG A 1 108 ? 12.048 -3.597 -11.643 1.00 61.75 140 ARG A C 1
ATOM 697 O O . ARG A 1 108 ? 10.910 -3.873 -12.016 1.00 60.20 140 ARG A O 1
ATOM 705 N N . ARG A 1 109 ? 12.585 -4.083 -10.496 1.00 56.53 141 ARG A N 1
ATOM 706 C CA . ARG A 1 109 ? 11.877 -4.980 -9.564 1.00 54.48 141 ARG A CA 1
ATOM 707 C C . ARG A 1 109 ? 11.812 -4.367 -8.169 1.00 54.19 141 ARG A C 1
ATOM 708 O O . ARG A 1 109 ? 12.841 -3.946 -7.637 1.00 53.30 141 ARG A O 1
ATOM 716 N N . TRP A 1 110 ? 10.612 -4.322 -7.578 1.00 48.27 142 TRP A N 1
ATOM 717 C CA . TRP A 1 110 ? 10.411 -3.818 -6.214 1.00 47.19 142 TRP A CA 1
ATOM 718 C C . TRP A 1 110 ? 9.709 -4.879 -5.427 1.00 45.99 142 TRP A C 1
ATOM 719 O O . TRP A 1 110 ? 8.744 -5.447 -5.923 1.00 43.08 142 TRP A O 1
ATOM 730 N N . ARG A 1 111 ? 10.227 -5.195 -4.236 1.00 43.59 143 ARG A N 1
ATOM 731 C CA . ARG A 1 111 ? 9.634 -6.188 -3.342 1.00 42.62 143 ARG A CA 1
ATOM 732 C C . ARG A 1 111 ? 8.907 -5.400 -2.260 1.00 43.83 143 ARG A C 1
ATOM 733 O O . ARG A 1 111 ? 9.532 -4.551 -1.630 1.00 45.29 143 ARG A O 1
ATOM 741 N N . PHE A 1 112 ? 7.579 -5.618 -2.109 1.00 36.31 144 PHE A N 1
ATOM 742 C CA . PHE A 1 112 ? 6.723 -4.970 -1.109 1.00 34.33 144 PHE A CA 1
ATOM 743 C C . PHE A 1 112 ? 6.495 -5.902 0.044 1.00 36.40 144 PHE A C 1
ATOM 744 O O . PHE A 1 112 ? 6.522 -7.111 -0.134 1.00 34.50 144 PHE A O 1
ATOM 752 N N . THR A 1 113 ? 6.350 -5.339 1.252 1.00 32.84 145 THR A N 1
ATOM 753 C CA . THR A 1 113 ? 6.116 -6.112 2.464 1.00 31.24 145 THR A CA 1
ATOM 754 C C . THR A 1 113 ? 5.060 -5.403 3.289 1.00 32.92 145 THR A C 1
ATOM 755 O O . THR A 1 113 ? 5.049 -4.174 3.345 1.00 31.71 145 THR A O 1
ATOM 759 N N . PHE A 1 114 ? 4.183 -6.168 3.946 1.00 27.80 146 PHE A N 1
ATOM 760 C CA . PHE A 1 114 ? 3.177 -5.624 4.852 1.00 24.62 146 PHE A CA 1
ATOM 761 C C . PHE A 1 114 ? 2.952 -6.655 5.944 1.00 28.25 146 PHE A C 1
ATOM 762 O O . PHE A 1 114 ? 2.508 -7.774 5.659 1.00 28.02 146 PHE A O 1
ATOM 770 N N . SER A 1 115 ? 3.306 -6.282 7.190 1.00 24.32 147 SER A N 1
ATOM 771 C CA . SER A 1 115 ? 3.276 -7.147 8.349 1.00 23.89 147 SER A CA 1
ATOM 772 C C . SER A 1 115 ? 2.384 -6.607 9.489 1.00 25.63 147 SER A C 1
ATOM 773 O O . SER A 1 115 ? 2.514 -7.069 10.616 1.00 24.87 147 SER A O 1
ATOM 776 N N . HIS A 1 116 ? 1.464 -5.700 9.196 1.00 21.52 148 HIS A N 1
ATOM 777 C CA . HIS A 1 116 ? 0.623 -5.113 10.240 1.00 21.54 148 HIS A CA 1
ATOM 778 C C . HIS A 1 116 ? -0.749 -5.801 10.435 1.00 24.64 148 HIS A C 1
ATOM 779 O O . HIS A 1 116 ? -1.530 -5.335 11.250 1.00 24.24 148 HIS A O 1
ATOM 786 N N . PHE A 1 117 ? -1.069 -6.881 9.695 1.00 21.06 149 PHE A N 1
ATOM 787 C CA . PHE A 1 117 ? -2.341 -7.568 9.950 1.00 20.81 149 PHE A CA 1
ATOM 788 C C . PHE A 1 117 ? -2.117 -8.594 11.029 1.00 24.40 149 PHE A C 1
ATOM 789 O O . PHE A 1 117 ? -1.311 -9.507 10.863 1.00 23.36 149 PHE A O 1
ATOM 797 N N . VAL A 1 118 ? -2.829 -8.427 12.126 1.00 19.81 150 VAL A N 1
ATOM 798 C CA . VAL A 1 118 ? -2.863 -9.370 13.247 1.00 20.04 150 VAL A CA 1
ATOM 799 C C . VAL A 1 118 ? -3.840 -10.472 12.829 1.00 24.50 150 VAL A C 1
ATOM 800 O O . VAL A 1 118 ? -4.926 -10.163 12.351 1.00 23.70 150 VAL A O 1
ATOM 804 N N . VAL A 1 119 ? -3.471 -11.732 13.051 1.00 21.14 151 VAL A N 1
ATOM 805 C CA . VAL A 1 119 ? -4.305 -12.881 12.668 1.00 21.20 151 VAL A CA 1
ATOM 806 C C . VAL A 1 119 ? -4.711 -13.667 13.924 1.00 27.13 151 VAL A C 1
ATOM 807 O O . VAL A 1 119 ? -4.143 -13.447 14.993 1.00 27.04 151 VAL A O 1
ATOM 811 N N . ASP A 1 120 ? -5.698 -14.550 13.797 1.00 25.98 152 ASP A N 1
ATOM 812 C CA . ASP A 1 120 ? -6.186 -15.373 14.915 1.00 26.36 152 ASP A CA 1
ATOM 813 C C . ASP A 1 120 ? -5.632 -16.785 14.832 1.00 30.65 152 ASP A C 1
ATOM 814 O O . ASP A 1 120 ? -5.538 -17.337 13.729 1.00 28.65 152 ASP A O 1
ATOM 819 N N . PRO A 1 121 ? -5.348 -17.427 15.997 1.00 28.62 153 PRO A N 1
ATOM 820 C CA . PRO A 1 121 ? -4.868 -18.815 15.964 1.00 27.63 153 PRO A CA 1
ATOM 821 C C . PRO A 1 121 ? -5.884 -19.766 15.322 1.00 30.07 153 PRO A C 1
ATOM 822 O O . PRO A 1 121 ? -7.092 -19.565 15.461 1.00 27.89 153 PRO A O 1
ATOM 826 N N . ASP A 1 122 ? -5.370 -20.801 14.632 1.00 26.63 154 ASP A N 1
ATOM 827 C CA . ASP A 1 122 ? -6.139 -21.881 14.034 1.00 27.81 154 ASP A CA 1
ATOM 828 C C . ASP A 1 122 ? -7.181 -21.415 12.985 1.00 35.53 154 ASP A C 1
ATOM 829 O O . ASP A 1 122 ? -8.186 -22.099 12.761 1.00 36.42 154 ASP A O 1
ATOM 834 N N . GLN A 1 123 ? -6.903 -20.280 12.301 1.00 31.53 155 GLN A N 1
ATOM 835 C CA . GLN A 1 123 ? -7.775 -19.716 11.269 1.00 29.56 155 GLN A CA 1
ATOM 836 C C . GLN A 1 123 ? -7.080 -19.649 9.921 1.00 29.62 155 GLN A C 1
ATOM 837 O O . GLN A 1 123 ? -5.871 -19.426 9.852 1.00 25.46 155 GLN A O 1
ATOM 843 N N . GLU A 1 124 ? -7.871 -19.849 8.843 1.00 26.75 156 GLU A N 1
ATOM 844 C CA . GLU A 1 124 ? -7.394 -19.766 7.490 1.00 26.17 156 GLU A CA 1
ATOM 845 C C . GLU A 1 124 ? -7.802 -18.416 6.881 1.00 28.69 156 GLU A C 1
ATOM 846 O O . GLU A 1 124 ? -8.894 -17.884 7.143 1.00 28.67 156 GLU A O 1
ATOM 852 N N . TYR A 1 125 ? -6.902 -17.882 6.063 1.00 26.94 157 TYR A N 1
ATOM 853 C CA . TYR A 1 125 ? -7.005 -16.592 5.392 1.00 25.97 157 TYR A CA 1
ATOM 854 C C . TYR A 1 125 ? -6.752 -16.707 3.932 1.00 31.51 157 TYR A C 1
ATOM 855 O O . TYR A 1 125 ? -5.902 -17.484 3.506 1.00 33.45 157 TYR A O 1
ATOM 864 N N . GLU A 1 126 ? -7.410 -15.850 3.162 1.00 28.46 158 GLU A N 1
ATOM 865 C CA . GLU A 1 126 ? -7.145 -15.721 1.741 1.00 28.93 158 GLU A CA 1
ATOM 866 C C . GLU A 1 126 ? -6.576 -14.332 1.546 1.00 31.53 158 GLU A C 1
ATOM 867 O O . GLU A 1 126 ? -7.224 -13.333 1.897 1.00 30.79 158 GLU A O 1
ATOM 873 N N . VAL A 1 127 ? -5.355 -14.272 1.007 1.00 29.36 159 VAL A N 1
ATOM 874 C CA . VAL A 1 127 ? -4.653 -13.003 0.756 1.00 29.72 159 VAL A CA 1
ATOM 875 C C . VAL A 1 127 ? -4.667 -12.720 -0.723 1.00 34.76 159 VAL A C 1
ATOM 876 O O . VAL A 1 127 ? -4.283 -13.595 -1.508 1.00 36.10 159 VAL A O 1
ATOM 880 N N . THR A 1 128 ? -5.060 -11.486 -1.104 1.00 30.47 160 THR A N 1
ATOM 881 C CA . THR A 1 128 ? -5.138 -11.049 -2.497 1.00 31.02 160 THR A CA 1
ATOM 882 C C . THR A 1 128 ? -4.397 -9.738 -2.710 1.00 33.34 160 THR A C 1
ATOM 883 O O . THR A 1 128 ? -4.589 -8.797 -1.936 1.00 30.40 160 THR A O 1
ATOM 887 N N . VAL A 1 129 ? -3.565 -9.668 -3.767 1.00 31.39 161 VAL A N 1
ATOM 888 C CA . VAL A 1 129 ? -2.903 -8.422 -4.182 1.00 32.28 161 VAL A CA 1
ATOM 889 C C . VAL A 1 129 ? -3.390 -8.064 -5.591 1.00 37.85 161 VAL A C 1
ATOM 890 O O . VAL A 1 129 ? -3.447 -8.936 -6.463 1.00 37.26 161 VAL A O 1
ATOM 894 N N . HIS A 1 130 ? -3.762 -6.795 -5.796 1.00 35.85 162 HIS A N 1
ATOM 895 C CA . HIS A 1 130 ? -4.189 -6.241 -7.086 1.00 38.51 162 HIS A CA 1
ATOM 896 C C . HIS A 1 130 ? -3.379 -4.998 -7.318 1.00 39.58 162 HIS A C 1
ATOM 897 O O . HIS A 1 130 ? -3.317 -4.152 -6.421 1.00 36.52 162 HIS A O 1
ATOM 904 N N . HIS A 1 131 ? -2.811 -4.829 -8.511 1.00 38.27 163 HIS A N 1
ATOM 905 C CA . HIS A 1 131 ? -2.162 -3.569 -8.871 1.00 39.42 163 HIS A CA 1
ATOM 906 C C . HIS A 1 131 ? -3.272 -2.627 -9.325 1.00 41.81 163 HIS A C 1
ATOM 907 O O . HIS A 1 131 ? -4.253 -3.088 -9.896 1.00 41.97 163 HIS A O 1
ATOM 914 N N . LEU A 1 132 ? -3.166 -1.336 -8.986 1.00 35.77 164 LEU A N 1
ATOM 915 C CA . LEU A 1 132 ? -4.187 -0.343 -9.283 1.00 34.55 164 LEU A CA 1
ATOM 916 C C . LEU A 1 132 ? -3.700 0.623 -10.363 1.00 41.80 164 LEU A C 1
ATOM 917 O O . LEU A 1 132 ? -2.516 0.965 -10.358 1.00 40.24 164 LEU A O 1
ATOM 922 N N . PRO A 1 133 ? -4.583 1.119 -11.266 1.00 42.16 165 PRO A N 1
ATOM 923 C CA . PRO A 1 133 ? -6.030 0.810 -11.394 1.00 48.78 165 PRO A CA 1
ATOM 924 C C . PRO A 1 133 ? -6.312 -0.568 -11.994 1.00 79.70 165 PRO A C 1
ATOM 925 O O . PRO A 1 133 ? -5.420 -1.196 -12.565 1.00 47.66 165 PRO A O 1
ATOM 929 N N . HIS A 1 143 ? -3.828 -10.034 -10.991 1.00 58.18 175 HIS A N 1
ATOM 930 C CA . HIS A 1 143 ? -3.918 -10.269 -9.541 1.00 56.63 175 HIS A CA 1
ATOM 931 C C . HIS A 1 143 ? -3.378 -11.636 -9.102 1.00 56.76 175 HIS A C 1
ATOM 932 O O . HIS A 1 143 ? -3.275 -12.561 -9.913 1.00 57.58 175 HIS A O 1
ATOM 939 N N . GLN A 1 144 ? -3.073 -11.762 -7.801 1.00 48.82 176 GLN A N 1
ATOM 940 C CA . GLN A 1 144 ? -2.585 -12.997 -7.194 1.00 47.22 176 GLN A CA 1
ATOM 941 C C . GLN A 1 144 ? -3.271 -13.222 -5.842 1.00 44.67 176 GLN A C 1
ATOM 942 O O . GLN A 1 144 ? -3.407 -12.281 -5.061 1.00 39.85 176 GLN A O 1
ATOM 948 N N . SER A 1 145 ? -3.733 -14.463 -5.590 1.00 41.75 177 SER A N 1
ATOM 949 C CA . SER A 1 145 ? -4.355 -14.880 -4.325 1.00 40.18 177 SER A CA 1
ATOM 950 C C . SER A 1 145 ? -3.657 -16.119 -3.819 1.00 42.15 177 SER A C 1
ATOM 951 O O . SER A 1 145 ? -3.341 -17.015 -4.613 1.00 42.48 177 SER A O 1
ATOM 954 N N . LYS A 1 146 ? -3.414 -16.170 -2.509 1.00 35.55 178 LYS A N 1
ATOM 955 C CA . LYS A 1 146 ? -2.791 -17.303 -1.818 1.00 35.00 178 LYS A CA 1
ATOM 956 C C . LYS A 1 146 ? -3.454 -17.468 -0.466 1.00 38.14 178 LYS A C 1
ATOM 957 O O . LYS A 1 146 ? -3.751 -16.481 0.216 1.00 36.90 178 LYS A O 1
ATOM 963 N N . ASN A 1 147 ? -3.646 -18.709 -0.045 1.00 35.46 179 ASN A N 1
ATOM 964 C CA . ASN A 1 147 ? -4.204 -18.947 1.279 1.00 33.89 179 ASN A CA 1
ATOM 965 C C . ASN A 1 147 ? -3.099 -19.087 2.324 1.00 37.18 179 ASN A C 1
ATOM 966 O O . ASN A 1 147 ? -1.968 -19.458 1.996 1.00 36.49 179 ASN A O 1
ATOM 971 N N . PHE A 1 148 ? -3.436 -18.765 3.583 1.00 32.51 180 PHE A N 1
ATOM 972 C CA . PHE A 1 148 ? -2.545 -18.838 4.731 1.00 33.02 180 PHE A CA 1
ATOM 973 C C . PHE A 1 148 ? -3.308 -19.471 5.929 1.00 34.80 180 PHE A C 1
ATOM 974 O O . PHE A 1 148 ? -4.345 -18.939 6.340 1.00 34.13 180 PHE A O 1
ATOM 982 N N . LEU A 1 149 ? -2.761 -20.549 6.517 1.00 30.57 181 LEU A N 1
ATOM 983 C CA . LEU A 1 149 ? -3.326 -21.200 7.706 1.00 30.01 181 LEU A CA 1
ATOM 984 C C . LEU A 1 149 ? -2.450 -20.982 8.953 1.00 31.82 181 LEU A C 1
ATOM 985 O O . LEU A 1 149 ? -1.276 -21.355 8.984 1.00 33.65 181 LEU A O 1
ATOM 990 N N . VAL A 1 150 ? -3.027 -20.348 9.960 1.00 25.55 182 VAL A N 1
ATOM 991 C CA . VAL A 1 150 ? -2.344 -20.020 11.210 1.00 23.64 182 VAL A CA 1
ATOM 992 C C . VAL A 1 150 ? -2.420 -21.263 12.132 1.00 28.55 182 VAL A C 1
ATOM 993 O O . VAL A 1 150 ? -3.511 -21.830 12.285 1.00 26.35 182 VAL A O 1
ATOM 997 N N . PRO A 1 151 ? -1.277 -21.703 12.709 1.00 27.75 183 PRO A N 1
ATOM 998 C CA . PRO A 1 151 ? -1.302 -22.855 13.627 1.00 28.18 183 PRO A CA 1
ATOM 999 C C . PRO A 1 151 ? -2.148 -22.612 14.872 1.00 32.18 183 PRO A C 1
ATOM 1000 O O . PRO A 1 151 ? -2.431 -21.461 15.248 1.00 29.63 183 PRO A O 1
ATOM 1004 N N . ASP A 1 152 ? -2.558 -23.707 15.531 1.00 30.92 184 ASP A N 1
ATOM 1005 C CA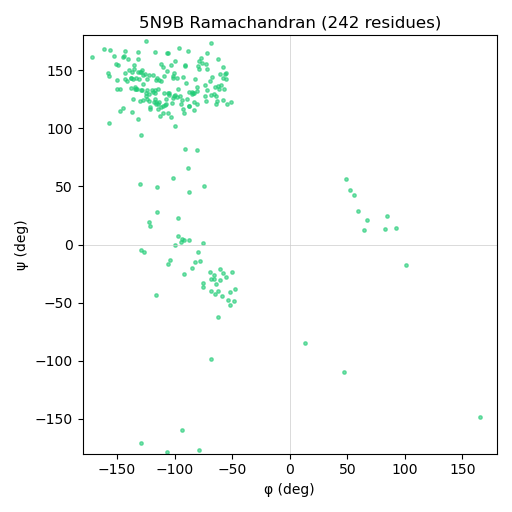 . ASP A 1 152 ? -3.365 -23.578 16.739 1.00 29.31 184 ASP A CA 1
ATOM 1006 C C . ASP A 1 152 ? -2.492 -23.227 17.977 1.00 32.35 184 ASP A C 1
ATOM 1007 O O . ASP A 1 152 ? -1.275 -23.048 17.853 1.00 30.90 184 ASP A O 1
ATOM 1012 N N . CYS A 1 153 ? -3.107 -23.153 19.167 1.00 29.37 185 CYS A N 1
ATOM 1013 C CA . CYS A 1 153 ? -2.422 -22.763 20.400 1.00 28.91 185 CYS A CA 1
ATOM 1014 C C . CYS A 1 153 ? -1.507 -23.858 21.000 1.00 34.83 185 CYS A C 1
ATOM 1015 O O . CYS A 1 153 ? -0.889 -23.612 22.027 1.00 33.67 185 CYS A O 1
ATOM 1018 N N . GLU A 1 154 ? -1.395 -25.035 20.349 1.00 34.57 186 GLU A N 1
ATOM 1019 C CA . GLU A 1 154 ? -0.484 -26.108 20.768 1.00 37.23 186 GLU A CA 1
ATOM 1020 C C . GLU A 1 154 ? 0.931 -25.890 20.191 1.00 42.55 186 GLU A C 1
ATOM 1021 O O . GLU A 1 154 ? 1.904 -26.438 20.719 1.00 42.82 186 GLU A O 1
ATOM 1027 N N . HIS A 1 155 ? 1.040 -25.077 19.116 1.00 36.28 187 HIS A N 1
ATOM 1028 C CA . HIS A 1 155 ? 2.303 -24.682 18.500 1.00 36.08 187 HIS A CA 1
ATOM 1029 C C . HIS A 1 155 ? 3.035 -23.856 19.583 1.00 38.29 187 HIS A C 1
ATOM 1030 O O . HIS A 1 155 ? 2.416 -22.980 20.178 1.00 35.56 187 HIS A O 1
ATOM 1037 N N . ALA A 1 156 ? 4.302 -24.203 19.903 1.00 36.97 188 ALA A N 1
ATOM 1038 C CA . ALA A 1 156 ? 5.094 -23.569 20.975 1.00 37.65 188 ALA A CA 1
ATOM 1039 C C . ALA A 1 156 ? 5.175 -22.037 20.910 1.00 37.99 188 ALA A C 1
ATOM 1040 O O . ALA A 1 156 ? 5.111 -21.384 21.946 1.00 36.19 188 ALA A O 1
ATOM 1042 N N . ARG A 1 157 ? 5.329 -21.473 19.710 1.00 36.56 189 ARG A N 1
ATOM 1043 C CA . ARG A 1 157 ? 5.383 -20.017 19.532 1.00 35.84 189 ARG A CA 1
ATOM 1044 C C . ARG A 1 157 ? 3.988 -19.358 19.655 1.00 32.54 189 ARG A C 1
ATOM 1045 O O . ARG A 1 157 ? 3.882 -18.278 20.235 1.00 32.39 189 ARG A O 1
ATOM 1053 N N . MET A 1 158 ? 2.930 -20.019 19.173 1.00 25.73 190 MET A N 1
ATOM 1054 C CA . MET A 1 158 ? 1.538 -19.531 19.311 1.00 24.46 190 MET A CA 1
ATOM 1055 C C . MET A 1 158 ? 1.084 -19.583 20.751 1.00 26.32 190 MET A C 1
ATOM 1056 O O . MET A 1 158 ? 0.384 -18.696 21.183 1.00 24.42 190 MET A O 1
ATOM 1061 N N . LYS A 1 159 ? 1.449 -20.656 21.484 1.00 25.71 191 LYS A N 1
ATOM 1062 C CA . LYS A 1 159 ? 1.074 -20.864 22.877 1.00 25.33 191 LYS A CA 1
ATOM 1063 C C . LYS A 1 159 ? 1.307 -19.619 23.772 1.00 26.42 191 LYS A C 1
ATOM 1064 O O . LYS A 1 159 ? 0.478 -19.319 24.643 1.00 24.02 191 LYS A O 1
ATOM 1070 N N . VAL A 1 160 ? 2.410 -18.879 23.540 1.00 23.97 192 VAL A N 1
ATOM 1071 C CA . VAL A 1 160 ? 2.733 -17.706 24.358 1.00 23.87 192 VAL A CA 1
ATOM 1072 C C . VAL A 1 160 ? 2.155 -16.367 23.787 1.00 24.98 192 VAL A C 1
ATOM 1073 O O . VAL A 1 160 ? 2.366 -15.319 24.385 1.00 21.57 192 VAL A O 1
ATOM 1077 N N . THR A 1 161 ? 1.384 -16.404 22.706 1.00 22.24 193 THR A N 1
ATOM 1078 C CA . THR A 1 161 ? 0.786 -15.154 22.217 1.00 22.17 193 THR A CA 1
ATOM 1079 C C . THR A 1 161 ? -0.377 -14.775 23.099 1.00 25.79 193 THR A C 1
ATOM 1080 O O . THR A 1 161 ? -0.953 -15.640 23.774 1.00 25.32 193 THR A O 1
ATOM 1084 N N . THR A 1 162 ? -0.705 -13.484 23.119 1.00 23.63 194 THR A N 1
ATOM 1085 C CA . THR A 1 162 ? -1.828 -12.914 23.868 1.00 23.98 194 THR A CA 1
ATOM 1086 C C . THR A 1 162 ? -3.144 -13.679 23.556 1.00 27.09 194 THR A C 1
ATOM 1087 O O . THR A 1 162 ? -3.776 -14.110 24.532 1.00 25.30 194 THR A O 1
ATOM 1091 N N . PRO A 1 163 ? -3.563 -13.889 22.261 1.00 24.88 195 PRO A N 1
ATOM 1092 C CA . PRO A 1 163 ? -4.825 -14.627 22.010 1.00 23.04 195 PRO A CA 1
ATOM 1093 C C . PRO A 1 163 ? -4.805 -16.031 22.605 1.00 26.57 195 PRO A C 1
ATOM 1094 O O . PRO A 1 163 ? -5.776 -16.425 23.243 1.00 25.50 195 PRO A O 1
ATOM 1098 N N . CYS A 1 164 ? -3.705 -16.781 22.438 1.00 23.73 196 CYS A N 1
ATOM 1099 C CA . CYS A 1 164 ? -3.650 -18.124 23.023 1.00 24.47 196 CYS A CA 1
ATOM 1100 C C . CYS A 1 164 ? -3.685 -18.143 24.555 1.00 24.83 196 CYS A C 1
ATOM 1101 O O . CYS A 1 164 ? -4.405 -18.963 25.136 1.00 25.15 196 CYS A O 1
ATOM 1104 N N . MET A 1 165 ? -2.952 -17.242 25.215 1.00 18.92 197 MET A N 1
ATOM 1105 C CA . MET A 1 165 ? -2.960 -17.160 26.678 1.00 19.10 197 MET A CA 1
ATOM 1106 C C . MET A 1 165 ? -4.337 -16.784 27.193 1.00 24.62 197 MET A C 1
ATOM 1107 O O . MET A 1 165 ? -4.770 -17.298 28.225 1.00 23.29 197 MET A O 1
ATOM 1112 N N . SER A 1 166 ? -5.064 -15.956 26.424 1.00 22.39 198 SER A N 1
ATOM 1113 C CA . SER A 1 166 ? -6.451 -15.596 26.743 1.00 24.01 198 SER A CA 1
ATOM 1114 C C . SER A 1 166 ? -7.386 -16.809 26.647 1.00 27.28 198 SER A C 1
ATOM 1115 O O . SER A 1 166 ? -8.397 -16.834 27.322 1.00 28.10 198 SER A O 1
ATOM 1118 N N . SER A 1 167 ? -7.030 -17.813 25.832 1.00 24.27 199 SER A N 1
ATOM 1119 C CA . SER A 1 167 ? -7.820 -19.042 25.678 1.00 23.82 199 SER A CA 1
ATOM 1120 C C . SER A 1 167 ? -7.433 -20.103 26.723 1.00 26.42 199 SER A C 1
ATOM 1121 O O . SER A 1 167 ? -7.983 -21.206 26.710 1.00 25.26 199 SER A O 1
ATOM 1124 N N . GLY A 1 168 ? -6.526 -19.731 27.635 1.00 23.58 200 GLY A N 1
ATOM 1125 C CA . GLY A 1 168 ? -6.046 -20.566 28.740 1.00 22.52 200 GLY A CA 1
ATOM 1126 C C . GLY A 1 168 ? -4.911 -21.488 28.345 1.00 26.48 200 GLY A C 1
ATOM 1127 O O . GLY A 1 168 ? -4.665 -22.466 29.045 1.00 27.27 200 GLY A O 1
ATOM 1128 N N . SER A 1 169 ? -4.133 -21.132 27.280 1.00 20.11 201 SER A N 1
ATOM 1129 C CA . SER A 1 169 ? -3.040 -21.981 26.752 1.00 19.96 201 SER A CA 1
ATOM 1130 C C . SER A 1 169 ? -1.937 -22.335 27.745 1.00 24.88 201 SER A C 1
ATOM 1131 O O . SER A 1 169 ? -1.234 -23.316 27.507 1.00 27.81 201 SER A O 1
ATOM 1134 N N . LEU A 1 170 ? -1.719 -21.527 28.789 1.00 21.15 202 LEU A N 1
ATOM 1135 C CA . LEU A 1 170 ? -0.653 -21.784 29.757 1.00 23.45 202 LEU A CA 1
ATOM 1136 C C . LEU A 1 170 ? -1.073 -22.816 30.842 1.00 30.96 202 LEU A C 1
ATOM 1137 O O . LEU A 1 170 ? -0.210 -23.338 31.555 1.00 33.12 202 LEU A O 1
ATOM 1142 N N . TRP A 1 171 ? -2.377 -23.094 30.954 1.00 26.01 203 TRP A N 1
ATOM 1143 C CA . TRP A 1 171 ? -2.894 -24.030 31.956 1.00 25.31 203 TRP A CA 1
ATOM 1144 C C . TRP A 1 171 ? -2.711 -25.430 31.453 1.00 27.00 203 TRP A C 1
ATOM 1145 O O . TRP A 1 171 ? -3.075 -25.733 30.319 1.00 27.44 203 TRP A O 1
ATOM 1156 N N . ASP A 1 172 ? -2.179 -26.294 32.310 1.00 24.84 204 ASP A N 1
ATOM 1157 C CA . ASP A 1 172 ? -1.975 -27.696 32.001 1.00 25.78 204 ASP A CA 1
ATOM 1158 C C . ASP A 1 172 ? -2.575 -28.526 33.139 1.00 26.20 204 ASP A C 1
ATOM 1159 O O . ASP A 1 172 ? -1.907 -28.755 34.153 1.00 28.13 204 ASP A O 1
ATOM 1164 N N . PRO A 1 173 ? -3.836 -28.971 33.007 1.00 22.16 205 PRO A N 1
ATOM 1165 C CA . PRO A 1 173 ? -4.449 -29.765 34.104 1.00 21.69 205 PRO A CA 1
ATOM 1166 C C . PRO A 1 173 ? -3.845 -31.149 34.290 1.00 24.99 205 PRO A C 1
ATOM 1167 O O . PRO A 1 173 ? -3.995 -31.732 35.375 1.00 22.97 205 PRO A O 1
ATOM 1171 N N . ASN A 1 174 ? -3.222 -31.711 33.219 1.00 22.64 206 ASN A N 1
ATOM 1172 C CA . ASN A 1 174 ? -2.658 -33.067 33.252 1.00 23.37 206 ASN A CA 1
ATOM 1173 C C . ASN A 1 174 ? -3.676 -34.056 33.832 1.00 26.56 206 ASN A C 1
ATOM 1174 O O . ASN A 1 174 ? -3.417 -34.729 34.855 1.00 21.23 206 ASN A O 1
ATOM 1179 N N . ILE A 1 175 ? -4.859 -34.098 33.204 1.00 24.26 207 ILE A N 1
ATOM 1180 C CA . ILE A 1 175 ? -5.987 -34.894 33.658 1.00 24.81 207 ILE A CA 1
ATOM 1181 C C . ILE A 1 175 ? -5.645 -36.382 33.666 1.00 26.94 207 ILE A C 1
ATOM 1182 O O . ILE A 1 175 ? -5.022 -36.908 32.739 1.00 27.06 207 ILE A O 1
ATOM 1187 N N . THR A 1 176 ? -6.008 -37.054 34.766 1.00 21.41 208 THR A N 1
ATOM 1188 C CA . THR A 1 176 ? -5.801 -38.493 34.916 1.00 21.06 208 THR A CA 1
ATOM 1189 C C . THR A 1 176 ? -7.118 -39.067 35.446 1.00 23.18 208 THR A C 1
ATOM 1190 O O . THR A 1 176 ? -7.870 -38.373 36.137 1.00 21.04 208 THR A O 1
ATOM 1194 N N . VAL A 1 177 ? -7.450 -40.258 34.990 1.00 20.37 209 VAL A N 1
ATOM 1195 C CA . VAL A 1 177 ? -8.717 -40.920 35.347 1.00 21.46 209 VAL A CA 1
ATOM 1196 C C . VAL A 1 177 ? -8.366 -42.302 35.869 1.00 23.78 209 VAL A C 1
ATOM 1197 O O . VAL A 1 177 ? -7.775 -43.110 35.165 1.00 23.72 209 VAL A O 1
ATOM 1201 N N . GLU A 1 178 ? -8.814 -42.590 37.061 1.00 22.93 210 GLU A N 1
ATOM 1202 C CA . GLU A 1 178 ? -8.541 -43.841 37.740 1.00 22.33 210 GLU A CA 1
ATOM 1203 C C . GLU A 1 178 ? -9.832 -44.601 37.914 1.00 27.59 210 GLU A C 1
ATOM 1204 O O . GLU A 1 178 ? -10.830 -44.027 38.343 1.00 27.38 210 GLU A O 1
ATOM 1210 N N . THR A 1 179 ? -9.822 -45.902 37.602 1.00 26.38 211 THR A N 1
ATOM 1211 C CA . THR A 1 179 ? -11.034 -46.704 37.741 1.00 27.65 211 THR A CA 1
ATOM 1212 C C . THR A 1 179 ? -11.131 -47.144 39.200 1.00 32.82 211 THR A C 1
ATOM 1213 O O . THR A 1 179 ? -10.149 -47.654 39.741 1.00 31.15 211 THR A O 1
ATOM 1217 N N . LEU A 1 180 ? -12.301 -46.938 39.817 1.00 33.21 212 LEU A N 1
ATOM 1218 C CA . LEU A 1 180 ? -12.541 -47.308 41.208 1.00 35.59 212 LEU A CA 1
ATOM 1219 C C . LEU A 1 180 ? -13.303 -48.629 41.323 1.00 46.63 212 LEU A C 1
ATOM 1220 O O . LEU A 1 180 ? -13.991 -49.032 40.390 1.00 47.17 212 LEU A O 1
ATOM 1225 N N . GLU A 1 181 ? -13.184 -49.279 42.480 1.00 48.00 213 GLU A N 1
ATOM 1226 C CA . GLU A 1 181 ? -13.801 -50.568 42.798 1.00 51.07 213 GLU A CA 1
ATOM 1227 C C . GLU A 1 181 ? -15.304 -50.697 42.462 1.00 57.41 213 GLU A C 1
ATOM 1228 O O . GLU A 1 181 ? -15.674 -51.692 41.834 1.00 59.63 213 GLU A O 1
ATOM 1234 N N . ALA A 1 182 ? -16.155 -49.717 42.852 1.00 53.12 214 ALA A N 1
ATOM 1235 C CA . ALA A 1 182 ? -17.618 -49.821 42.680 1.00 52.66 214 ALA A CA 1
ATOM 1236 C C . ALA A 1 182 ? -18.245 -49.047 41.475 1.00 53.77 214 ALA A C 1
ATOM 1237 O O . ALA A 1 182 ? -19.204 -48.280 41.669 1.00 53.85 214 ALA A O 1
ATOM 1239 N N . HIS A 1 183 ? -17.774 -49.329 40.233 1.00 47.62 215 HIS A N 1
ATOM 1240 C CA . HIS A 1 183 ? -18.249 -48.715 38.971 1.00 45.66 215 HIS A CA 1
ATOM 1241 C C . HIS A 1 183 ? -18.246 -47.173 39.008 1.00 39.19 215 HIS A C 1
ATOM 1242 O O . HIS A 1 183 ? -19.204 -46.476 38.650 1.00 38.09 215 HIS A O 1
ATOM 1249 N N . GLN A 1 184 ? -17.149 -46.655 39.487 1.00 32.93 216 GLN A N 1
ATOM 1250 C CA . GLN A 1 184 ? -16.936 -45.227 39.581 1.00 31.20 216 GLN A CA 1
ATOM 1251 C C . GLN A 1 184 ? -15.584 -44.905 39.023 1.00 31.75 216 GLN A C 1
ATOM 1252 O O . GLN A 1 184 ? -14.739 -45.790 38.915 1.00 31.71 216 GLN A O 1
ATOM 1258 N N . LEU A 1 185 ? -15.383 -43.640 38.651 1.00 26.89 217 LEU A N 1
ATOM 1259 C CA . LEU A 1 185 ? -14.096 -43.144 38.199 1.00 26.23 217 LEU A CA 1
ATOM 1260 C C . LEU A 1 185 ? -13.695 -42.007 39.092 1.00 28.42 217 LEU A C 1
ATOM 1261 O O . LEU A 1 185 ? -14.545 -41.236 39.501 1.00 30.19 217 LEU A O 1
ATOM 1266 N N . ARG A 1 186 ? -12.409 -41.860 39.345 1.00 24.18 218 ARG A N 1
ATOM 1267 C CA . ARG A 1 186 ? -11.907 -40.699 40.067 1.00 23.64 218 ARG A CA 1
ATOM 1268 C C . ARG A 1 186 ? -11.043 -39.935 39.079 1.00 23.35 218 ARG A C 1
ATOM 1269 O O . ARG A 1 186 ? -10.069 -40.483 38.530 1.00 22.75 218 ARG A O 1
ATOM 1277 N N . VAL A 1 187 ? -11.471 -38.721 38.782 1.00 19.05 219 VAL A N 1
ATOM 1278 C CA . VAL A 1 187 ? -10.796 -37.822 37.822 1.0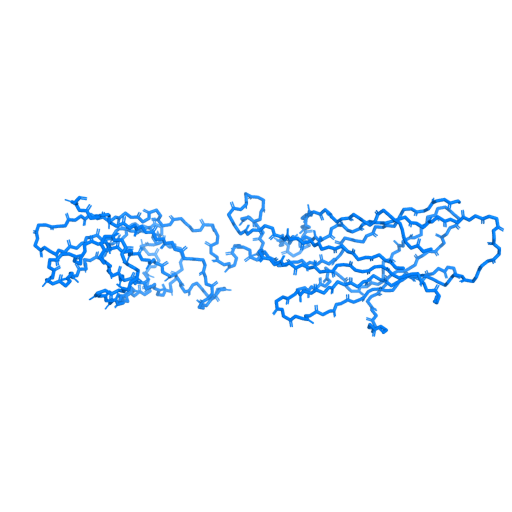0 20.24 219 VAL A CA 1
ATOM 1279 C C . VAL A 1 187 ? -9.990 -36.807 38.614 1.00 23.87 219 VAL A C 1
ATOM 1280 O O . VAL A 1 187 ? -10.556 -36.129 39.457 1.00 24.50 219 VAL A O 1
ATOM 1284 N N . SER A 1 188 ? -8.700 -36.676 38.327 1.00 19.03 220 SER A N 1
ATOM 1285 C CA . SER A 1 188 ? -7.818 -35.743 39.002 1.00 18.56 220 SER A CA 1
ATOM 1286 C C . SER A 1 188 ? -7.367 -34.730 37.961 1.00 21.15 220 SER A C 1
ATOM 1287 O O . SER A 1 188 ? -7.121 -35.081 36.810 1.00 20.66 220 SER A O 1
ATOM 1290 N N . PHE A 1 189 ? -7.235 -33.488 38.370 1.00 19.40 221 PHE A N 1
ATOM 1291 C CA . PHE A 1 189 ? -6.853 -32.388 37.450 1.00 19.37 221 PHE A CA 1
ATOM 1292 C C . PHE A 1 189 ? -6.252 -31.255 38.222 1.00 22.67 221 PHE A C 1
ATOM 1293 O O . PHE A 1 189 ? -6.731 -30.957 39.304 1.00 24.46 221 PHE A O 1
ATOM 1301 N N . THR A 1 190 ? -5.262 -30.561 37.644 1.00 21.41 222 THR A N 1
ATOM 1302 C CA . THR A 1 190 ? -4.641 -29.412 38.317 1.00 21.89 222 THR A CA 1
ATOM 1303 C C . THR A 1 190 ? -5.417 -28.136 37.953 1.00 25.83 222 THR A C 1
ATOM 1304 O O . THR A 1 190 ? -5.650 -27.883 36.779 1.00 23.90 222 THR A O 1
ATOM 1308 N N . LEU A 1 191 ? -5.875 -27.403 38.947 1.00 23.44 223 LEU A N 1
ATOM 1309 C CA . LEU A 1 191 ? -6.621 -26.160 38.739 1.00 25.44 223 LEU A CA 1
ATOM 1310 C C . LEU A 1 191 ? -5.665 -25.032 38.365 1.00 28.39 223 LEU A C 1
ATOM 1311 O O . LEU A 1 191 ? -4.473 -25.098 38.664 1.00 26.83 223 LEU A O 1
ATOM 1316 N N . TRP A 1 192 ? -6.198 -23.975 37.770 1.00 25.38 224 TRP A N 1
ATOM 1317 C CA . TRP A 1 192 ? -5.403 -22.818 37.383 1.00 27.49 224 TRP A CA 1
ATOM 1318 C C . TRP A 1 192 ? -5.475 -21.792 38.516 1.00 31.57 224 TRP A C 1
ATOM 1319 O O . TRP A 1 192 ? -5.799 -22.170 39.652 1.00 31.25 224 TRP A O 1
ATOM 1330 N N . ASN A 1 193 ? -5.184 -20.518 38.246 1.00 30.35 225 ASN A N 1
ATOM 1331 C CA . ASN A 1 193 ? -5.185 -19.507 39.318 1.00 32.44 225 ASN A CA 1
ATOM 1332 C C . ASN A 1 193 ? -6.250 -18.422 39.151 1.00 37.29 225 ASN A C 1
ATOM 1333 O O . ASN A 1 193 ? -5.966 -17.227 39.298 1.00 36.87 225 ASN A O 1
ATOM 1338 N N . GLU A 1 194 ? -7.484 -18.858 38.911 1.00 33.34 226 GLU A N 1
ATOM 1339 C CA . GLU A 1 194 ? -8.638 -17.987 38.728 1.00 33.31 226 GLU A CA 1
ATOM 1340 C C . GLU A 1 194 ? -9.817 -18.516 39.487 1.00 36.12 226 GLU A C 1
ATOM 1341 O O . GLU A 1 194 ? -10.004 -19.733 39.558 1.00 35.20 226 GLU A O 1
ATOM 1347 N N . SER A 1 195 ? -10.617 -17.605 40.083 1.00 32.32 227 SER A N 1
ATOM 1348 C CA . SER A 1 195 ? -11.792 -17.993 40.872 1.00 32.19 227 SER A CA 1
ATOM 1349 C C . SER A 1 195 ? -12.996 -18.093 39.934 1.00 35.89 227 SER A C 1
ATOM 1350 O O . SER A 1 195 ? -13.927 -17.280 39.975 1.00 36.09 227 SER A O 1
ATOM 1353 N N . THR A 1 196 ? -12.923 -19.065 39.032 1.00 31.49 228 THR A N 1
ATOM 1354 C CA . THR A 1 196 ? -13.943 -19.333 38.021 1.00 29.91 228 THR A CA 1
ATOM 1355 C C . THR A 1 196 ? -14.266 -20.822 38.072 1.00 32.95 228 THR A C 1
ATOM 1356 O O . THR A 1 196 ? -13.410 -21.625 38.463 1.00 32.82 228 THR A O 1
ATOM 1360 N N . HIS A 1 197 ? -15.511 -21.180 37.775 1.00 28.15 229 HIS A N 1
ATOM 1361 C CA . HIS A 1 197 ? -15.945 -22.565 37.832 1.00 27.04 229 HIS A CA 1
ATOM 1362 C C . HIS A 1 197 ? -15.348 -23.398 36.664 1.00 28.61 229 HIS A C 1
ATOM 1363 O O . HIS A 1 197 ? -14.807 -22.864 35.688 1.00 24.40 229 HIS A O 1
ATOM 1370 N N . TYR A 1 198 ? -15.434 -24.712 36.801 1.00 25.66 230 TYR A N 1
ATOM 1371 C CA . TYR A 1 198 ? -15.013 -25.631 35.761 1.00 22.93 230 TYR A CA 1
ATOM 1372 C C . TYR A 1 198 ? -16.141 -26.614 35.593 1.00 25.19 230 TYR A C 1
ATOM 1373 O O . TYR A 1 198 ? -17.001 -26.703 36.459 1.00 23.09 230 TYR A O 1
ATOM 1382 N N . GLN A 1 199 ? -16.112 -27.389 34.487 1.00 23.56 231 GLN A N 1
ATOM 1383 C CA . GLN A 1 199 ? -17.098 -28.430 34.216 1.00 23.16 231 GLN A CA 1
ATOM 1384 C C . GLN A 1 199 ? -16.350 -29.647 33.766 1.00 26.33 231 GLN A C 1
ATOM 1385 O O . GLN A 1 199 ? -15.404 -29.530 32.971 1.00 25.08 231 GLN A O 1
ATOM 1391 N N . ILE A 1 200 ? -16.738 -30.801 34.296 1.00 23.97 232 ILE A N 1
ATOM 1392 C CA . ILE A 1 200 ? -16.199 -32.086 33.841 1.00 24.77 232 ILE A CA 1
ATOM 1393 C C . ILE A 1 200 ? -17.354 -32.713 33.068 1.00 29.79 232 ILE A C 1
ATOM 1394 O O . ILE A 1 200 ? -18.455 -32.852 33.622 1.00 29.27 232 ILE A O 1
ATOM 1399 N N . LEU A 1 201 ? -17.109 -33.101 31.806 1.00 24.84 233 LEU A N 1
ATOM 1400 C CA . LEU A 1 201 ? -18.127 -33.753 31.026 1.00 24.85 233 LEU A CA 1
ATOM 1401 C C . LEU A 1 201 ? -17.704 -35.186 30.811 1.00 26.77 233 LEU A C 1
ATOM 1402 O O . LEU A 1 201 ? -16.636 -35.428 30.237 1.00 24.62 233 LEU A O 1
ATOM 1407 N N . LEU A 1 202 ? -18.519 -36.132 31.325 1.00 25.09 234 LEU A N 1
ATOM 1408 C CA . LEU A 1 202 ? -18.316 -37.549 31.120 1.00 23.74 234 LEU A CA 1
ATOM 1409 C C . LEU A 1 202 ? -19.223 -37.986 29.971 1.00 27.22 234 LEU A C 1
ATOM 1410 O O . LEU A 1 202 ? -20.432 -37.738 30.006 1.00 25.45 234 LEU A O 1
ATOM 1415 N N . THR A 1 203 ? -18.641 -38.634 28.962 1.00 22.65 235 THR A N 1
ATOM 1416 C CA . THR A 1 203 ? -19.398 -39.230 27.871 1.00 24.18 235 THR A CA 1
ATOM 1417 C C . THR A 1 203 ? -18.900 -40.643 27.736 1.00 26.33 235 THR A C 1
ATOM 1418 O O . THR A 1 203 ? -17.702 -40.857 27.561 1.00 25.46 235 THR A O 1
ATOM 1422 N N . SER A 1 204 ? -19.806 -41.602 27.828 1.00 22.95 236 SER A N 1
ATOM 1423 C CA . SER A 1 204 ? -19.435 -43.007 27.727 1.00 22.91 236 SER A CA 1
ATOM 1424 C C . SER A 1 204 ? -19.878 -43.582 26.398 1.00 27.03 236 SER A C 1
ATOM 1425 O O . SER A 1 204 ? -20.869 -43.141 25.821 1.00 27.48 236 SER A O 1
ATOM 1428 N N . PHE A 1 205 ? -19.131 -44.558 25.898 1.00 24.95 237 PHE A N 1
ATOM 1429 C CA . PHE A 1 205 ? -19.382 -45.166 24.608 1.00 25.14 237 PHE A CA 1
ATOM 1430 C C . PHE A 1 205 ? -19.153 -46.662 24.630 1.00 27.26 237 PHE A C 1
ATOM 1431 O O . PHE A 1 205 ? -18.359 -47.157 25.436 1.00 25.78 237 PHE A O 1
ATOM 1439 N N . PRO A 1 206 ? -19.727 -47.410 23.665 1.00 27.11 238 PRO A N 1
ATOM 1440 C CA . PRO A 1 206 ? -19.271 -48.784 23.485 1.00 27.38 238 PRO A CA 1
ATOM 1441 C C . PRO A 1 206 ? -17.827 -48.751 22.934 1.00 33.70 238 PRO A C 1
ATOM 1442 O O . PRO A 1 206 ? -17.286 -47.677 22.611 1.00 31.60 238 PRO A O 1
ATOM 1446 N N . HIS A 1 207 ? -17.196 -49.925 22.829 1.00 35.79 239 HIS A N 1
ATOM 1447 C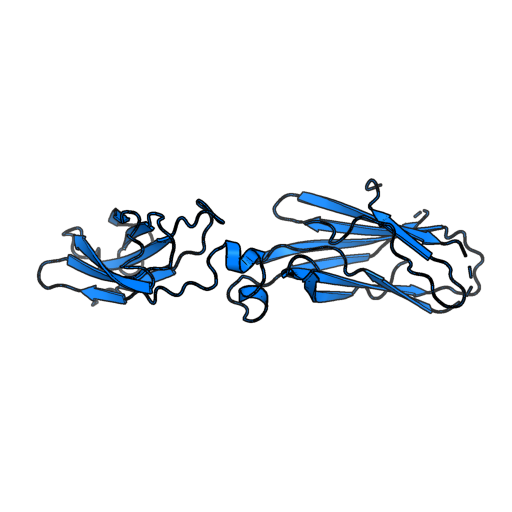 CA . HIS A 1 207 ? -15.807 -50.051 22.400 1.00 37.46 239 HIS A CA 1
ATOM 1448 C C . HIS A 1 207 ? -15.478 -49.363 21.064 1.00 42.88 239 HIS A C 1
ATOM 1449 O O . HIS A 1 207 ? -14.508 -48.612 21.010 1.00 41.29 239 HIS A O 1
ATOM 1456 N N . MET A 1 208 ? -16.285 -49.574 20.024 1.00 43.75 240 MET A N 1
ATOM 1457 C CA . MET A 1 208 ? -15.976 -48.973 18.723 1.00 47.45 240 MET A CA 1
ATOM 1458 C C . MET A 1 208 ? -17.003 -47.956 18.228 1.00 51.05 240 MET A C 1
ATOM 1459 O O . MET A 1 208 ? -16.580 -46.901 17.741 1.00 52.15 240 MET A O 1
ATOM 1464 N N . GLU A 1 209 ? -18.322 -48.241 18.362 1.00 45.29 241 GLU A N 1
ATOM 1465 C CA . GLU A 1 209 ? -19.420 -47.344 17.949 1.00 44.80 241 GLU A CA 1
ATOM 1466 C C . GLU A 1 209 ? -19.326 -46.012 18.706 1.00 43.87 241 GLU A C 1
ATOM 1467 O O . GLU A 1 209 ? -19.054 -46.010 19.915 1.00 40.68 241 GLU A O 1
ATOM 1473 N N . ASN A 1 210 ? -19.539 -44.883 17.991 1.00 37.52 242 ASN A N 1
ATOM 1474 C CA . ASN A 1 210 ? -19.417 -43.544 18.569 1.00 35.37 242 ASN A CA 1
ATOM 1475 C C . ASN A 1 210 ? -20.741 -42.906 19.017 1.00 36.57 242 ASN A C 1
ATOM 1476 O O . ASN A 1 210 ? -20.800 -41.692 19.185 1.00 38.34 242 ASN A O 1
ATOM 1481 N N . HIS A 1 211 ? -21.766 -43.715 19.286 1.00 31.06 243 HIS A N 1
ATOM 1482 C CA . HIS A 1 211 ? -23.006 -43.195 19.848 1.00 31.60 243 HIS A CA 1
ATOM 1483 C C . HIS A 1 211 ? -22.853 -43.365 21.348 1.00 32.66 243 HIS A C 1
ATOM 1484 O O . HIS A 1 211 ? -22.543 -44.469 21.802 1.00 31.60 243 HIS A O 1
ATOM 1491 N N . SER A 1 212 ? -23.003 -42.282 22.118 1.00 27.87 244 SER A N 1
ATOM 1492 C CA . SER A 1 212 ? -22.845 -42.371 23.554 1.00 27.39 244 SER A CA 1
ATOM 1493 C C . SER A 1 212 ? -23.968 -43.218 24.206 1.00 32.37 244 SER A C 1
ATOM 1494 O O . SER A 1 212 ? -25.106 -43.248 23.714 1.00 32.88 244 SER A O 1
ATOM 1497 N N . CYS A 1 213 ? -23.607 -43.962 25.251 1.00 28.64 245 CYS A N 1
ATOM 1498 C CA . CYS A 1 213 ? -24.508 -44.774 26.056 1.00 30.21 245 CYS A CA 1
ATOM 1499 C C . CYS A 1 213 ? -24.763 -44.039 27.402 1.00 34.06 245 CYS A C 1
ATOM 1500 O O . CYS A 1 213 ? -25.672 -44.414 28.133 1.00 33.83 245 CYS A O 1
ATOM 1503 N N . PHE A 1 214 ? -23.955 -43.006 27.729 1.00 29.33 246 PHE A N 1
ATOM 1504 C CA . PHE A 1 214 ? -24.117 -42.242 28.973 1.00 28.25 246 PHE A CA 1
ATOM 1505 C C . PHE A 1 214 ? -23.497 -40.876 28.844 1.00 31.27 246 PHE A C 1
ATOM 1506 O O . PHE A 1 214 ? -22.509 -40.708 28.139 1.00 29.53 246 PHE A O 1
ATOM 1514 N N . GLU A 1 215 ? -24.083 -39.884 29.522 1.00 29.65 247 GLU A N 1
ATOM 1515 C CA . GLU A 1 215 ? -23.560 -38.534 29.523 1.00 30.18 247 GLU A CA 1
ATOM 1516 C C . GLU A 1 215 ? -23.863 -37.902 30.870 1.00 34.94 247 GLU A C 1
ATOM 1517 O O . GLU A 1 215 ? -24.982 -38.031 31.386 1.00 31.78 247 GLU A O 1
ATOM 1523 N N . HIS A 1 216 ? -22.853 -37.248 31.470 1.00 32.66 248 HIS A N 1
ATOM 1524 C CA . HIS A 1 216 ? -23.049 -36.588 32.752 1.00 32.75 248 HIS A CA 1
ATOM 1525 C C . HIS A 1 216 ? -22.120 -35.387 32.876 1.00 33.32 248 HIS A C 1
ATOM 1526 O O . HIS A 1 216 ? -20.939 -35.506 32.594 1.00 30.41 248 HIS A O 1
ATOM 1533 N N . MET A 1 217 ? -22.653 -34.245 33.317 1.00 29.60 249 MET A N 1
ATOM 1534 C CA . MET A 1 217 ? -21.866 -33.032 33.513 1.00 30.78 249 MET A CA 1
ATOM 1535 C C . MET A 1 217 ? -21.734 -32.784 35.006 1.00 34.73 249 MET A C 1
ATOM 1536 O O . MET A 1 217 ? -22.734 -32.813 35.731 1.00 33.99 249 MET A O 1
ATOM 1541 N N . HIS A 1 218 ? -20.507 -32.547 35.469 1.00 32.30 250 HIS A N 1
ATOM 1542 C CA . HIS A 1 218 ? -20.207 -32.276 36.865 1.00 32.61 250 HIS A CA 1
ATOM 1543 C C . HIS A 1 218 ? -19.652 -30.885 37.006 1.00 36.41 250 HIS A C 1
ATOM 1544 O O . HIS A 1 218 ? -18.630 -30.547 36.398 1.00 33.55 250 HIS A O 1
ATOM 1551 N N . HIS A 1 219 ? -20.320 -30.067 37.831 1.00 33.89 251 HIS A N 1
ATOM 1552 C CA . HIS A 1 219 ? -19.928 -28.683 38.065 1.00 33.89 251 HIS A CA 1
ATOM 1553 C C . HIS A 1 219 ? -18.868 -28.650 39.141 1.00 35.08 251 HIS A C 1
ATOM 1554 O O . HIS A 1 219 ? -19.041 -29.252 40.193 1.00 34.68 251 HIS A O 1
ATOM 1561 N N . ILE A 1 220 ? -17.752 -27.960 38.875 1.00 31.51 252 ILE A N 1
ATOM 1562 C CA . ILE A 1 220 ? -16.674 -27.770 39.843 1.00 30.17 252 ILE A CA 1
ATOM 1563 C C . ILE A 1 220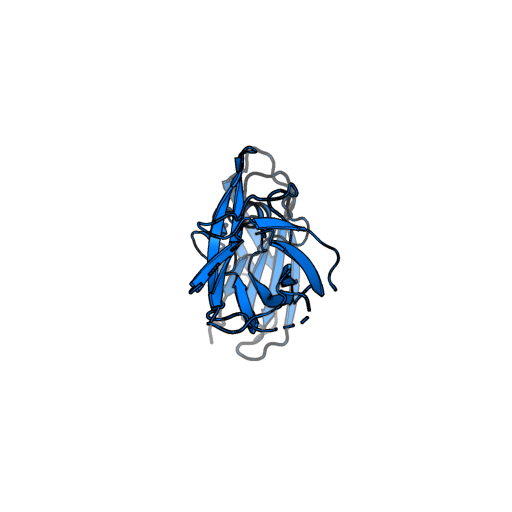 ? -16.793 -26.325 40.294 1.00 35.31 252 ILE A C 1
ATOM 1564 O O . ILE A 1 220 ? -16.561 -25.421 39.485 1.00 34.25 252 ILE A O 1
ATOM 1569 N N . PRO A 1 221 ? -17.153 -26.055 41.570 1.00 34.89 253 PRO A N 1
ATOM 1570 C CA . PRO A 1 221 ? -17.260 -24.645 42.007 1.00 34.51 253 PRO A CA 1
ATOM 1571 C C . PRO A 1 221 ? -15.965 -23.851 41.825 1.00 36.35 253 PRO A C 1
ATOM 1572 O O . PRO A 1 221 ? -14.869 -24.415 41.884 1.00 34.01 253 PRO A O 1
ATOM 1576 N N . ALA A 1 222 ? -16.091 -22.538 41.642 1.00 34.18 254 ALA A N 1
ATOM 1577 C CA . ALA A 1 222 ? -14.935 -21.647 41.545 1.00 35.15 254 ALA A CA 1
ATOM 1578 C C . ALA A 1 222 ? -13.980 -21.882 42.754 1.00 43.46 254 ALA A C 1
ATOM 1579 O O . ALA A 1 222 ? -14.444 -21.871 43.893 1.00 46.06 254 ALA A O 1
ATOM 1581 N N . PRO A 1 223 ? -12.693 -22.227 42.545 1.00 40.23 255 PRO A N 1
ATOM 1582 C CA . PRO A 1 223 ? -11.817 -22.493 43.701 1.00 40.07 255 PRO A CA 1
ATOM 1583 C C . PRO A 1 223 ? -11.416 -21.225 44.457 1.00 43.72 255 PRO A C 1
ATOM 1584 O O . PRO A 1 223 ? -11.379 -20.125 43.883 1.00 41.61 255 PRO A O 1
ATOM 1588 N N . ARG A 1 224 ? -11.074 -21.392 45.741 1.00 42.31 256 ARG A N 1
ATOM 1589 C CA . ARG A 1 224 ? -10.592 -20.280 46.574 1.00 44.18 256 ARG A CA 1
ATOM 1590 C C . ARG A 1 224 ? -9.114 -20.053 46.211 1.00 49.20 256 ARG A C 1
ATOM 1591 O O . ARG A 1 224 ? -8.462 -21.040 45.830 1.00 48.08 256 ARG A O 1
ATOM 1599 N N . PRO A 1 225 ? -8.551 -18.808 46.334 1.00 46.47 257 PRO A N 1
ATOM 1600 C CA . PRO A 1 225 ? -7.133 -18.592 45.979 1.00 45.23 257 PRO A CA 1
ATOM 1601 C C . PRO A 1 225 ? -6.131 -19.569 46.592 1.00 47.74 257 PRO A C 1
ATOM 1602 O O . PRO A 1 225 ? -5.069 -19.781 46.005 1.00 46.18 257 PRO A O 1
ATOM 1606 N N . GLU A 1 226 ? -6.501 -20.196 47.726 1.00 43.77 258 GLU A N 1
ATOM 1607 C CA . GLU A 1 226 ? -5.719 -21.190 48.464 1.00 44.28 258 GLU A CA 1
ATOM 1608 C C . GLU A 1 226 ? -5.521 -22.488 47.691 1.00 46.81 258 GLU A C 1
ATOM 1609 O O . GLU A 1 226 ? -4.503 -23.143 47.910 1.00 47.13 258 GLU A O 1
ATOM 1615 N N . GLU A 1 227 ? -6.480 -22.867 46.800 1.00 40.26 259 GLU A N 1
ATOM 1616 C CA . GLU A 1 227 ? -6.370 -24.093 45.983 1.00 38.37 259 GLU A CA 1
ATOM 1617 C C . GLU A 1 227 ? -5.839 -23.818 44.570 1.00 38.56 259 GLU A C 1
ATOM 1618 O O . GLU A 1 227 ? -5.826 -24.743 43.748 1.00 36.32 259 GLU A O 1
ATOM 1624 N N . PHE A 1 228 ? -5.391 -22.576 44.275 1.00 35.01 260 PHE A N 1
ATOM 1625 C CA . PHE A 1 228 ? -4.846 -22.244 42.946 1.00 33.16 260 PHE A CA 1
ATOM 1626 C C . PHE A 1 228 ? -3.607 -23.088 42.679 1.00 36.92 260 PHE A C 1
ATOM 1627 O O . PHE A 1 228 ? -2.784 -23.249 43.585 1.00 36.59 260 PHE A O 1
ATOM 1635 N N . HIS A 1 229 ? -3.473 -23.640 41.454 1.00 31.11 261 HIS A N 1
ATOM 1636 C CA . HIS A 1 229 ? -2.332 -24.486 41.060 1.00 30.60 261 HIS A CA 1
ATOM 1637 C C . HIS A 1 229 ? -2.265 -25.812 41.865 1.00 34.01 261 HIS A C 1
ATOM 1638 O O . HIS A 1 229 ? -1.271 -26.533 41.789 1.00 35.00 261 HIS A O 1
ATOM 1645 N N . GLN A 1 230 ? -3.334 -26.148 42.588 1.00 27.87 262 GLN A N 1
ATOM 1646 C CA . GLN A 1 230 ? -3.366 -27.402 43.303 1.00 27.96 262 GLN A CA 1
ATOM 1647 C C . GLN A 1 230 ? -4.243 -28.409 42.528 1.00 29.62 262 GLN A C 1
ATOM 1648 O O . GLN A 1 230 ? -5.100 -28.035 41.719 1.00 26.56 262 GLN A O 1
ATOM 1654 N N . ARG A 1 231 ? -3.966 -29.681 42.742 1.00 26.39 263 ARG A N 1
ATOM 1655 C CA . ARG A 1 231 ? -4.616 -30.783 42.065 1.00 25.01 263 ARG A CA 1
ATOM 1656 C C . ARG A 1 231 ? -5.824 -31.305 42.849 1.00 30.82 263 ARG A C 1
ATOM 1657 O O . ARG A 1 231 ? -5.700 -31.800 43.976 1.00 32.41 263 ARG A O 1
ATOM 1665 N N . SER A 1 232 ? -6.994 -31.175 42.242 1.00 24.75 264 SER A N 1
ATOM 1666 C CA . SER A 1 232 ? -8.267 -31.550 42.836 1.00 25.37 264 SER A CA 1
ATOM 1667 C C . SER A 1 232 ? -8.780 -32.820 42.178 1.00 25.75 264 SER A C 1
ATOM 1668 O O . SER A 1 232 ? -8.107 -33.378 41.325 1.00 24.67 264 SER A O 1
ATOM 1671 N N . ASN A 1 233 ? -9.940 -33.306 42.568 1.00 22.99 265 ASN A N 1
ATOM 1672 C CA . ASN A 1 233 ? -10.493 -34.516 41.946 1.00 24.37 265 ASN A CA 1
ATOM 1673 C C . ASN A 1 233 ? -12.018 -34.470 42.049 1.00 31.72 265 ASN A C 1
ATOM 1674 O O . ASN A 1 233 ? -12.581 -33.735 42.889 1.00 31.03 265 ASN A O 1
ATOM 1679 N N . VAL A 1 234 ? -12.670 -35.291 41.228 1.00 27.63 266 VAL A N 1
ATOM 1680 C CA . VAL A 1 234 ? -14.100 -35.533 41.260 1.00 30.35 266 VAL A CA 1
ATOM 1681 C C . VAL A 1 234 ? -14.314 -37.027 41.075 1.00 33.39 266 VAL A C 1
ATOM 1682 O O . VAL A 1 234 ? -13.563 -37.667 40.319 1.00 31.20 266 VAL A O 1
ATOM 1686 N N . THR A 1 235 ? -15.318 -37.585 41.767 1.00 28.53 267 THR A N 1
ATOM 1687 C CA . THR A 1 235 ? -15.717 -38.986 41.621 1.00 28.22 267 THR A CA 1
ATOM 1688 C C . THR A 1 235 ? -16.961 -39.010 40.715 1.00 34.57 267 THR A C 1
ATOM 1689 O O . THR A 1 235 ? -17.930 -38.280 40.959 1.00 35.01 267 THR A O 1
ATOM 1693 N N . LEU A 1 236 ? -16.917 -39.822 39.667 1.00 30.21 268 LEU A N 1
ATOM 1694 C CA . LEU A 1 236 ? -18.032 -39.950 38.734 1.00 30.62 268 LEU A CA 1
ATOM 1695 C C . LEU A 1 236 ? -18.657 -41.316 38.861 1.00 32.13 268 LEU A C 1
ATOM 1696 O O . LEU A 1 236 ? -17.952 -42.327 38.994 1.00 30.32 268 LEU A O 1
ATOM 1701 N N . THR A 1 237 ? -19.983 -41.358 38.774 1.00 29.60 269 THR A N 1
ATOM 1702 C CA . THR A 1 237 ? -20.706 -42.621 38.791 1.00 29.67 269 THR A CA 1
ATOM 1703 C C . THR A 1 237 ? -21.040 -42.973 37.350 1.00 30.30 269 THR A C 1
ATOM 1704 O O . THR A 1 237 ? -21.555 -42.147 36.594 1.00 28.68 269 THR A O 1
ATOM 1708 N N . LEU A 1 238 ? -20.694 -44.186 36.974 1.00 26.42 270 LEU A N 1
ATOM 1709 C CA . LEU A 1 238 ? -20.878 -44.731 35.638 1.00 26.18 270 LEU A CA 1
ATOM 1710 C C . LEU A 1 238 ? -22.212 -45.441 35.518 1.00 31.34 270 LEU A C 1
ATOM 1711 O O . LEU A 1 238 ? -22.747 -45.929 36.512 1.00 30.26 270 LEU A O 1
ATOM 1716 N N . ARG A 1 239 ? -22.733 -45.521 34.294 1.00 29.90 271 ARG A N 1
ATOM 1717 C CA . ARG A 1 239 ? -23.977 -46.247 34.024 1.00 30.65 271 ARG A CA 1
ATOM 1718 C C . ARG A 1 239 ? -23.685 -47.766 34.136 1.00 33.70 271 ARG A C 1
ATOM 1719 O O . ARG A 1 239 ? -22.667 -48.253 33.639 1.00 32.17 271 ARG A O 1
ATOM 1727 N N . ASN A 1 240 ? -24.543 -48.493 34.843 1.00 30.99 272 ASN A N 1
ATOM 1728 C CA . ASN A 1 240 ? -24.378 -49.923 34.993 1.00 31.81 272 ASN A CA 1
ATOM 1729 C C . ASN A 1 240 ? -24.904 -50.636 33.726 1.00 36.94 272 ASN A C 1
ATOM 1730 O O . ASN A 1 240 ? -26.048 -51.082 33.689 1.00 37.77 272 ASN A O 1
ATOM 1735 N N . LEU A 1 241 ? -24.082 -50.678 32.663 1.00 31.04 273 LEU A N 1
ATOM 1736 C CA . LEU A 1 241 ? -24.487 -51.328 31.405 1.00 29.84 273 LEU A CA 1
ATOM 1737 C C . LEU A 1 241 ? -23.255 -51.971 30.810 1.00 31.44 273 LEU A C 1
ATOM 1738 O O . LEU A 1 241 ? -22.316 -51.259 30.453 1.00 30.43 273 LEU A O 1
ATOM 1743 N N . LYS A 1 242 ? -23.261 -53.290 30.672 1.00 29.50 274 LYS A N 1
ATOM 1744 C CA . LYS A 1 242 ? -22.123 -54.026 30.104 1.00 29.20 274 LYS A CA 1
ATOM 1745 C C . LYS A 1 242 ? -21.963 -53.644 28.638 1.00 32.14 274 LYS A C 1
ATOM 1746 O O . LYS A 1 242 ? -22.948 -53.598 27.894 1.00 31.69 274 LYS A O 1
ATOM 1752 N N . GLY A 1 243 ? -20.736 -53.285 28.271 1.00 29.72 275 GLY A N 1
ATOM 1753 C CA . GLY A 1 243 ? -20.404 -52.823 26.931 1.00 29.02 275 GLY A CA 1
ATOM 1754 C C . GLY A 1 243 ? -20.287 -51.318 26.850 1.00 31.41 275 GLY A C 1
ATOM 1755 O O . GLY A 1 243 ? -19.721 -50.799 25.890 1.00 30.01 275 GLY A O 1
ATOM 1756 N N . CYS A 1 244 ? -20.831 -50.588 27.839 1.00 29.62 276 CYS A N 1
ATOM 1757 C CA . CYS A 1 244 ? -20.742 -49.135 27.873 1.00 29.96 276 CYS A CA 1
ATOM 1758 C C . CYS A 1 244 ? -19.453 -48.928 28.693 1.00 34.02 276 CYS A C 1
ATOM 1759 O O . CYS A 1 244 ? -19.509 -48.828 29.923 1.00 32.93 276 CYS A O 1
ATOM 1762 N N . CYS A 1 245 ? -18.277 -49.033 28.013 1.00 29.53 277 CYS A N 1
ATOM 1763 C CA . CYS A 1 245 ? -16.999 -49.145 28.716 1.00 30.13 277 CYS A CA 1
ATOM 1764 C C . CYS A 1 245 ? -15.899 -48.158 28.352 1.00 28.64 277 CYS A C 1
ATOM 1765 O O . CYS A 1 245 ? -14.842 -48.205 29.002 1.00 25.62 277 CYS A O 1
ATOM 1768 N N . ARG A 1 246 ? -16.104 -47.317 27.317 1.00 22.85 278 ARG A N 1
ATOM 1769 C CA . ARG A 1 246 ? -15.111 -46.337 26.853 1.00 22.99 278 ARG A CA 1
ATOM 1770 C C . ARG A 1 246 ? -15.565 -44.981 27.382 1.00 25.63 278 ARG A C 1
ATOM 1771 O O . ARG A 1 246 ? -16.614 -44.493 26.986 1.00 25.28 278 ARG A O 1
ATOM 1779 N N . HIS A 1 247 ? -14.831 -44.436 28.342 1.00 22.62 279 HIS A N 1
ATOM 1780 C CA . HIS A 1 247 ? -15.226 -43.246 29.066 1.00 21.27 279 HIS A CA 1
ATOM 1781 C C . HIS A 1 247 ? -14.347 -42.047 28.790 1.00 26.34 279 HIS A C 1
ATOM 1782 O O . HIS A 1 247 ? -13.189 -41.995 29.243 1.00 25.27 279 HIS A O 1
ATOM 1789 N N . GLN A 1 248 ? -14.922 -41.064 28.086 1.00 20.24 280 GLN A N 1
ATOM 1790 C CA . GLN A 1 248 ? -14.195 -39.851 27.772 1.00 19.43 280 GLN A CA 1
ATOM 1791 C C . GLN A 1 248 ? -14.539 -38.826 28.826 1.00 22.66 280 GLN A C 1
ATOM 1792 O O . GLN A 1 248 ? -15.709 -38.616 29.113 1.00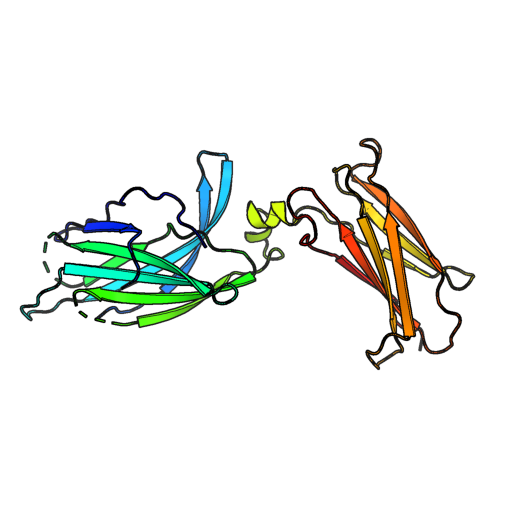 24.73 280 GLN A O 1
ATOM 1798 N N . VAL A 1 249 ? -13.523 -38.247 29.435 1.00 20.01 281 VAL A N 1
ATOM 1799 C CA . VAL A 1 249 ? -13.660 -37.268 30.514 1.00 21.07 281 VAL A CA 1
ATOM 1800 C C . VAL A 1 249 ? -12.976 -35.978 30.068 1.00 26.57 281 VAL A C 1
ATOM 1801 O O . VAL A 1 249 ? -11.760 -35.950 29.896 1.00 25.85 281 VAL A O 1
ATOM 1805 N N . GLN A 1 250 ? -13.766 -34.912 29.933 1.00 22.01 282 GLN A N 1
ATOM 1806 C CA . GLN A 1 250 ? -13.297 -33.630 29.432 1.00 22.13 282 GLN A CA 1
ATOM 1807 C C . GLN A 1 250 ? -13.454 -32.520 30.448 1.00 26.98 282 GLN A C 1
ATOM 1808 O O . GLN A 1 250 ? -14.525 -32.357 31.038 1.00 28.50 282 GLN A O 1
ATOM 1814 N N . ILE A 1 251 ? -12.386 -31.740 30.650 1.00 22.99 283 ILE A N 1
ATOM 1815 C CA . ILE A 1 251 ? -12.482 -30.592 31.573 1.00 20.16 283 ILE A CA 1
ATOM 1816 C C . ILE A 1 251 ? -12.552 -29.309 30.751 1.00 22.50 283 ILE A C 1
ATOM 1817 O O . ILE A 1 251 ? -11.761 -29.113 29.837 1.00 21.08 283 ILE A O 1
ATOM 1822 N N . GLN A 1 252 ? -13.541 -28.481 31.053 1.00 19.97 284 GLN A N 1
ATOM 1823 C CA . GLN A 1 252 ? -13.697 -27.186 30.433 1.00 19.67 284 GLN A CA 1
ATOM 1824 C C . GLN A 1 252 ? -13.548 -26.104 31.507 1.00 22.75 284 GLN A C 1
ATOM 1825 O O . GLN A 1 252 ? -14.350 -26.066 32.447 1.00 22.13 284 GLN A O 1
ATOM 1831 N N . PRO A 1 253 ? -12.568 -25.189 31.360 1.00 20.11 285 PRO A N 1
ATOM 1832 C CA . PRO A 1 253 ? -12.486 -24.075 32.306 1.00 20.05 285 PRO A CA 1
ATOM 1833 C C . PRO A 1 253 ? -13.369 -22.919 31.785 1.00 23.20 285 PRO A C 1
ATOM 1834 O O . PRO A 1 253 ? -13.808 -22.946 30.646 1.00 21.82 285 PRO A O 1
ATOM 1838 N N . PHE A 1 254 ? -13.641 -21.931 32.619 1.00 22.09 286 PHE A N 1
ATOM 1839 C CA . PHE A 1 254 ? -14.432 -20.762 32.225 1.00 22.01 286 PHE A CA 1
ATOM 1840 C C . PHE A 1 254 ? -13.657 -19.506 32.656 1.00 28.32 286 PHE A C 1
ATOM 1841 O O . PHE A 1 254 ? -14.221 -18.603 33.281 1.00 29.08 286 PHE A O 1
ATOM 1849 N N . PHE A 1 255 ? -12.377 -19.425 32.270 1.00 22.98 287 PHE A N 1
ATOM 1850 C CA . PHE A 1 255 ? -11.540 -18.263 32.659 1.00 22.43 287 PHE A CA 1
ATOM 1851 C C . PHE A 1 255 ? -12.224 -16.994 32.125 1.00 25.93 287 PHE A C 1
ATOM 1852 O O . PHE A 1 255 ? -12.786 -17.045 31.047 1.00 23.98 287 PHE A O 1
ATOM 1860 N N . SER A 1 256 ? -12.185 -15.883 32.859 1.00 25.65 288 SER A N 1
ATOM 1861 C CA . SER A 1 256 ? -12.854 -14.646 32.408 1.00 26.92 288 SER A CA 1
ATOM 1862 C C . SER A 1 256 ? -12.430 -14.164 31.008 1.00 29.40 288 SER A C 1
ATOM 1863 O O . SER A 1 256 ? -13.229 -13.539 30.303 1.00 29.35 288 SER A O 1
ATOM 1866 N N . SER A 1 257 ? -11.195 -14.483 30.574 1.00 26.38 289 SER A N 1
ATOM 1867 C CA . SER A 1 257 ? -10.743 -14.030 29.255 1.00 26.61 289 SER A CA 1
ATOM 1868 C C . SER A 1 257 ? -11.290 -14.848 28.072 1.00 29.88 289 SER A C 1
ATOM 1869 O O . SER A 1 257 ? -11.205 -14.376 26.940 1.00 31.22 289 SER A O 1
ATOM 1872 N N . CYS A 1 258 ? -11.865 -16.034 28.308 1.00 24.76 290 CYS A N 1
ATOM 1873 C CA . CYS A 1 258 ? -12.330 -16.855 27.186 1.00 23.64 290 CYS A CA 1
ATOM 1874 C C . CYS A 1 258 ? -13.764 -17.339 27.337 1.00 27.60 290 CYS A C 1
ATOM 1875 O O . CYS A 1 258 ? -14.298 -17.924 26.398 1.00 29.26 290 CYS A O 1
ATOM 1878 N N . LEU A 1 259 ? -14.397 -17.068 28.474 1.00 25.09 291 LEU A N 1
ATOM 1879 C CA . LEU A 1 259 ? -15.787 -17.423 28.766 1.00 25.71 291 LEU A CA 1
ATOM 1880 C C . LEU A 1 259 ? -16.130 -18.905 28.407 1.00 27.31 291 LEU A C 1
ATOM 1881 O O . LEU A 1 259 ? -15.641 -19.787 29.097 1.00 26.24 291 LEU A O 1
ATOM 1886 N N . ASN A 1 260 ? -16.957 -19.177 27.340 1.00 24.34 292 ASN A N 1
ATOM 1887 C CA . ASN A 1 260 ? -17.339 -20.550 26.955 1.00 23.92 292 ASN A CA 1
ATOM 1888 C C . ASN A 1 260 ? -16.415 -21.112 25.886 1.00 25.85 292 ASN A C 1
ATOM 1889 O O . ASN A 1 260 ? -16.610 -22.228 25.422 1.00 25.13 292 ASN A O 1
ATOM 1894 N N . ASP A 1 261 ? -15.388 -20.352 25.537 1.00 22.25 293 ASP A N 1
ATOM 1895 C CA . ASP A 1 261 ? -14.490 -20.638 24.443 1.00 23.05 293 ASP A CA 1
ATOM 1896 C C . ASP A 1 261 ? -13.044 -20.918 24.893 1.00 25.85 293 ASP A C 1
ATOM 1897 O O . ASP A 1 261 ? -12.110 -20.702 24.113 1.00 25.87 293 ASP A O 1
ATOM 1902 N N . CYS A 1 262 ? -12.866 -21.431 26.111 1.00 22.02 294 CYS A N 1
ATOM 1903 C CA . CYS A 1 262 ? -11.517 -21.775 26.620 1.00 22.04 294 CYS A CA 1
ATOM 1904 C C . CYS A 1 262 ? -11.076 -23.105 26.066 1.00 27.14 294 CYS A C 1
ATOM 1905 O O . CYS A 1 262 ? -11.917 -23.984 25.826 1.00 23.72 294 CYS A O 1
ATOM 1908 N N . LEU A 1 263 ? -9.750 -23.302 25.970 1.00 21.95 295 LEU A N 1
ATOM 1909 C CA . LEU A 1 263 ? -9.201 -24.570 25.519 1.00 22.18 295 LEU A CA 1
ATOM 1910 C C . LEU A 1 263 ? -9.556 -25.666 26.546 1.00 24.41 295 LEU A C 1
ATOM 1911 O O . LEU A 1 263 ? -9.492 -25.420 27.741 1.00 22.06 295 LEU A O 1
ATOM 1916 N N . ARG A 1 264 ? -9.996 -26.829 26.054 1.00 21.37 296 ARG A N 1
ATOM 1917 C CA . ARG A 1 264 ? -10.423 -27.943 26.905 1.00 21.43 296 ARG A CA 1
ATOM 1918 C C . ARG A 1 264 ? -9.380 -29.049 26.868 1.00 24.69 296 ARG A C 1
ATOM 1919 O O . ARG A 1 264 ? -8.550 -29.077 25.970 1.00 21.36 296 ARG A O 1
ATOM 1927 N N . HIS A 1 265 ? -9.456 -30.004 27.820 1.00 22.79 297 HIS A N 1
ATOM 1928 C CA . HIS A 1 265 ? -8.522 -31.126 27.852 1.00 22.28 297 HIS A CA 1
ATOM 1929 C C . HIS A 1 265 ? -9.288 -32.386 28.204 1.00 24.15 297 HIS A C 1
ATOM 1930 O O . HIS A 1 265 ? -10.275 -32.322 28.932 1.00 22.45 297 HIS A O 1
ATOM 1937 N N . SER A 1 266 ? -8.844 -33.520 27.721 1.00 21.54 298 SER A N 1
ATOM 1938 C CA . SER A 1 266 ? -9.530 -34.768 28.052 1.00 22.58 298 SER A CA 1
ATOM 1939 C C . SER A 1 266 ? -8.595 -35.976 28.233 1.00 25.82 298 SER A C 1
ATOM 1940 O O . SER A 1 266 ? -7.440 -35.962 27.817 1.00 24.75 298 SER A O 1
ATOM 1943 N N . ALA A 1 267 ? -9.106 -37.014 28.885 1.00 21.43 299 ALA A N 1
ATOM 1944 C CA . ALA A 1 267 ? -8.431 -38.300 28.981 1.00 21.65 299 ALA A CA 1
ATOM 1945 C C . ALA A 1 267 ? -9.568 -39.314 28.743 1.00 25.92 299 ALA A C 1
ATOM 1946 O O . ALA A 1 267 ? -10.733 -39.010 29.030 1.00 25.23 299 ALA A O 1
ATOM 1948 N N . THR A 1 268 ? -9.258 -40.454 28.152 1.00 23.56 300 THR A N 1
ATOM 1949 C CA . THR A 1 268 ? -10.279 -41.495 27.889 1.00 23.61 300 THR A CA 1
ATOM 1950 C C . THR A 1 268 ? -9.878 -42.811 28.500 1.00 25.23 300 THR A C 1
ATOM 1951 O O . THR A 1 268 ? -8.759 -43.242 28.300 1.00 21.99 300 THR A O 1
ATOM 1955 N N . VAL A 1 269 ? -10.807 -43.465 29.205 1.00 23.88 301 VAL A N 1
ATOM 1956 C CA . VAL A 1 269 ? -10.628 -44.774 29.796 1.00 23.57 301 VAL A CA 1
ATOM 1957 C C . VAL A 1 269 ? -11.017 -45.731 28.666 1.00 28.10 301 VAL A C 1
ATOM 1958 O O . VAL A 1 269 ? -12.152 -45.700 28.206 1.00 25.55 301 VAL A O 1
ATOM 1962 N N . SER A 1 270 ? -10.088 -46.571 28.231 1.00 27.73 302 SER A N 1
ATOM 1963 C CA . SER A 1 270 ? -10.364 -47.581 27.188 1.00 28.33 302 SER A CA 1
ATOM 1964 C C . SER A 1 270 ? -11.104 -48.778 27.787 1.00 32.79 302 SER A C 1
ATOM 1965 O O . SER A 1 270 ? -11.077 -48.979 29.006 1.00 32.37 302 SER A O 1
ATOM 1968 N N . CYS A 1 271 ? -11.811 -49.548 26.941 1.00 32.70 303 CYS A N 1
ATOM 1969 C CA . CYS A 1 271 ? -12.566 -50.728 27.350 1.00 34.30 303 CYS A CA 1
ATOM 1970 C C . CYS A 1 271 ? -11.575 -51.833 27.756 1.00 43.94 303 CYS A C 1
ATOM 1971 O O . CYS A 1 271 ? -10.568 -51.997 27.075 1.00 42.70 303 CYS A O 1
ATOM 1974 N N . PRO A 1 272 ? -11.842 -52.618 28.819 1.00 46.77 304 PRO A N 1
ATOM 1975 C CA . PRO A 1 272 ? -10.928 -53.729 29.153 1.00 49.89 304 PRO A CA 1
ATOM 1976 C C . PRO A 1 272 ? -11.314 -55.002 28.384 1.00 59.40 304 PRO A C 1
ATOM 1977 O O . PRO A 1 272 ? -11.388 -56.091 28.967 1.00 60.88 304 PRO A O 1
ATOM 1981 N N . GLU A 1 273 ? -11.588 -54.855 27.066 1.00 58.36 305 GLU A N 1
ATOM 1982 C CA . GLU A 1 273 ? -12.035 -55.925 26.169 1.00 100.82 305 GLU A CA 1
ATOM 1983 C C . GLU A 1 273 ? -11.050 -56.115 25.016 1.00 131.65 305 GLU A C 1
ATOM 1984 O O . GLU A 1 273 ? -10.844 -55.202 24.216 1.00 94.79 305 GLU A O 1
#

InterPro domains:
  IPR013568 SEFIR domain [PF08357] (378-535)
  IPR013568 SEFIR domain [PS51534] (377-534)
  IPR032356 IL17RA/B, N-terminal domain [PF16556] (36-187)
  IPR038683 Interleukin-17 receptor A/B, FnIII-like domain 1 superfamily [G3DSA:2.60.40.2160] (32-198)
  IPR039465 Interleukin-17 receptor-like [PTHR15583] (16-613)
  IPR043046 Interleukin-17 receptor A/B, FnIII-like domain 2 superfamily [G3DSA:2.60.40.2150] (199-303)

Nearest PDB structures (foldseek):
  5n9b-assembly1_A  TM=1.004E+00  e=2.279E-48  Homo sapiens
  4hsa-assembly2_F  TM=8.413E-01  e=1.052E-38  Homo sapiens
  5nan-assembly1_B  TM=8.167E-01  e=5.222E-39  Homo sapiens
  7uwm-assembly1_C  TM=8.652E-01  e=2.713E-37  Homo sapiens
  7zan-assembly1_C-2  TM=8.769E-01  e=2.324E-35  Homo sapiens

Solvent-accessible surface area: 14103 Å² total; per-residue (Å²): 20,102,29,48,53,123,162,52,49,135,22,53,60,131,69,13,96,8,57,2,89,74,35,126,41,141,110,12,84,59,3,96,31,72,42,71,32,19,143,36,182,147,67,53,25,28,0,5,0,29,0,31,1,5,6,82,49,113,111,68,183,127,155,50,52,0,1,6,0,5,0,34,2,72,98,75,108,70,105,62,2,0,65,1,90,25,154,229,126,44,83,4,71,5,33,46,0,9,1,51,22,88,45,69,0,61,0,21,0,72,31,14,109,132,42,48,85,82,18,117,0,43,67,15,147,74,81,152,0,88,73,0,31,34,0,77,43,28,5,14,79,6,97,1,99,20,72,33,100,93,36,193,81,78,54,0,87,0,26,0,34,7,60,69,46,65,28,55,0,46,0,55,0,14,1,32,35,87,156,104,115,137,56,27,59,109,76,93,58,92,13,93,53,9,147,85,111,48,50,101,99,109,40,70,15,55,2,88,12,106,139,80,206,46,6,19,57,10,63,0,41,0,16,0,26,3,81,68,13,126,114,124,7,70,111,51,63,28,76,30,87,14,122,158

Organism: Homo sapiens (NCBI:txid9606)

CATH classification: 2.60.40.2160 (+1 more: 2.60.40.2150)

Secondary structure (DSSP, 8-state):
-EES--SPEE--BTTB-EEEEEE-----EEEEEEEEEEE-TTS-EEEEEEEEEEEE--SS-----EEEEEEEETTT--EEEEEEEE--EEEEEEEEEE--TT-EEEEEEEEE--EEEEEE---TTSHHHHTSHHHHHTTTT-----EEEEETTTEEEEEEE--SSS--EEEEEEEE-SS--S-SEEEEEEEPPPPGGGTT-EEEEEEEPP--TT--EEEEEEEE--TTTTT----EEEEEPP--

Foldseek 3Di:
DDFQDFDWDFFDDVVKTKIKGWDDDDDKADWDWDWDWDADPVGFIFIWTKIKIKDADDPDDDDFQWKKKWKAFVVVRDIIIMTMGIPRMDMTIDTGHTDAAQTKMWIFMHTVCGDIDMDGHHHCVPPVNVRGPRNVLLVSVADQVWDWDQDDPQKIKIKTFAAQWQFKKKKWKFWDFQPDPDTPDIDIDIGGRDDNVSHRHMDIDMGHDDPDPRRAKIKIKMGTQHVSQGRRHDIDIDIGHHPD

B-factor: mean 38.76, std 15.97, range [18.49, 145.08]

Radius of gyration: 25.44 Å; Cα contacts (8 Å, |Δi|>4): 568; chains: 1; bounding box: 39×65×70 Å